Protein AF-H2J6P6-F1 (afdb_monomer)

InterPro domains:
  IPR003583 Helix-hairpin-helix DNA-binding motif, class 1 [SM00278] (51-70)
  IPR003583 Helix-hairpin-helix DNA-binding motif, class 1 [SM00278] (80-99)
  IPR003583 Helix-hairpin-helix DNA-binding motif, class 1 [SM00278] (123-142)
  IPR004509 Competence protein ComEA, helix-hairpin-helix domain [TIGR00426] (42-100)
  IPR010994 RuvA domain 2-like [SSF47781] (34-103)
  IPR010994 RuvA domain 2-like [SSF47781] (114-171)
  IPR051675 Endonuclease/exonuclease/phosphatase family domain-containing protein 1 [PTHR21180] (37-105)
  IPR060575 SAM-like, helix-hairpin-helix tandem [PF12836] (41-100)
  IPR060575 SAM-like, helix-hairpin-helix tandem [PF12836] (112-170)

Secondary structure (DSSP, 8-state):
-----HHHHHHHHHHHHHHHHHHHHHHHH-------STT---EETTT--HHHHTTSTT--HHHHHHHHHHHHHT--SSGGGGGGSTT--HHHHHHHGGGEE----HHHHHTT-PEEGGG--HHHHHTSTT--HHHHHHHHHHHTTS---SHHHHHHTT--HHHHHHHHTTEE--

Solvent-accessible surface area (backbone atoms only — not comparable to full-atom values): 10475 Å² total; per-residue (Å²): 138,81,88,74,59,67,70,60,55,53,54,53,51,53,54,53,50,53,53,56,52,50,49,55,58,54,57,72,76,66,76,76,87,72,78,77,64,83,92,51,79,59,41,38,69,82,74,57,49,58,76,58,44,41,69,41,78,94,32,48,68,74,51,23,50,48,53,52,51,44,40,75,74,71,50,76,93,47,76,72,55,53,54,77,39,92,90,27,48,71,77,52,40,71,68,38,55,79,39,44,43,66,66,74,49,73,69,58,56,62,72,70,58,56,39,38,52,70,73,57,50,67,71,63,37,50,68,39,78,79,31,47,70,68,57,34,47,48,54,58,57,47,51,77,81,42,82,48,69,50,72,64,55,45,43,76,67,68,50,51,72,70,42,51,59,46,41,63,79,47,35,41,44,107

pLDDT: mean 82.18, std 18.44, range [39.31, 98.19]

Radius of gyration: 27.55 Å; Cα contacts (8 Å, |Δi|>4): 146; chains: 1; bounding box: 65×68×57 Å

Organism: Marinitoga piezophila (strain DSM 14283 / JCM 11233 / KA3) (NCBI:txid443254)

Foldseek 3Di:
DDPDDPVVVVVVVVVVCCVVVVVVVVVVVPDPDQPPDPVQRAAALQDDDLVRQCVFPQDDSVLSVQSVVCCVPPNDPFLVCSCVGPRCHPVNSVRRVVRYGHDCPVVNVQQPDQAALLPQDLVRQCVQPPRHNVLSVLSPVVSVPHFDQDVVSSVVSPDDPVSSVSSVSRHDRD

Sequence (174 aa):
MVFRNSKTIFIISLIFFLTIFGGIFYIQTGNKRTEELNGEIKIDLYTASETQLTKIPGIGPKTAKKIIQYREKYGFSSVKDLMKIKGIGEKTYEKIRKYVYLSKSKIILKKKEKKNINNITYEELIEIPGIGPVSAGKIIEYRKYTKIRNEEDLKNIGLTNSQINKLKGVVEFE

Mean predicted aligned error: 16.59 Å

Structure (mmCIF, N/CA/C/O backbone):
data_AF-H2J6P6-F1
#
_entry.id   AF-H2J6P6-F1
#
loop_
_atom_site.group_PDB
_atom_site.id
_atom_site.type_symbol
_atom_site.label_atom_id
_atom_site.label_alt_id
_atom_site.label_comp_id
_atom_site.label_asym_id
_atom_site.label_entity_id
_atom_site.label_seq_id
_atom_site.pdbx_PDB_ins_code
_atom_site.Cartn_x
_atom_site.Cartn_y
_atom_site.Cartn_z
_atom_site.occupancy
_atom_site.B_iso_or_equiv
_atom_site.auth_seq_id
_atom_site.auth_comp_id
_atom_site.auth_asym_id
_atom_site.auth_atom_id
_atom_site.pdbx_PDB_model_num
ATOM 1 N N . MET A 1 1 ? 33.168 -57.029 20.629 1.00 39.31 1 MET A N 1
ATOM 2 C CA . MET A 1 1 ? 33.972 -55.817 20.903 1.00 39.31 1 MET A CA 1
ATOM 3 C C . MET A 1 1 ? 34.749 -55.478 19.634 1.00 39.31 1 MET A C 1
ATOM 5 O O . MET A 1 1 ? 35.776 -56.085 19.381 1.00 39.31 1 MET A O 1
ATOM 9 N N . VAL A 1 2 ? 34.200 -54.624 18.761 1.00 48.88 2 VAL A N 1
ATOM 10 C CA . VAL A 1 2 ? 34.834 -54.264 17.477 1.00 48.88 2 VAL A CA 1
ATOM 11 C C . VAL A 1 2 ? 35.499 -52.901 17.649 1.00 48.88 2 VAL A C 1
ATOM 13 O O . VAL A 1 2 ? 34.811 -51.890 17.777 1.00 48.88 2 VAL A O 1
ATOM 16 N N . PHE A 1 3 ? 36.832 -52.880 17.694 1.00 46.47 3 PHE A N 1
ATOM 17 C CA . PHE A 1 3 ? 37.632 -51.655 17.687 1.00 46.47 3 PHE A CA 1
ATOM 18 C C . PHE A 1 3 ? 37.447 -50.948 16.339 1.00 46.47 3 PHE A C 1
ATOM 20 O O . PHE A 1 3 ? 38.067 -51.294 15.336 1.00 46.47 3 PHE A O 1
ATOM 27 N N . ARG A 1 4 ? 36.544 -49.967 16.295 1.00 57.44 4 ARG A N 1
ATOM 28 C CA . ARG A 1 4 ? 36.357 -49.105 15.128 1.00 57.44 4 ARG A CA 1
ATOM 29 C C . ARG A 1 4 ? 37.458 -48.042 15.147 1.00 57.44 4 ARG A C 1
ATOM 31 O O . ARG A 1 4 ? 37.480 -47.198 16.037 1.00 57.44 4 ARG A O 1
ATOM 38 N N . ASN A 1 5 ? 38.389 -48.124 14.195 1.00 59.09 5 ASN A N 1
ATOM 39 C CA . ASN A 1 5 ? 39.533 -47.217 14.069 1.00 59.09 5 ASN A CA 1
ATOM 40 C C . ASN A 1 5 ? 39.099 -45.739 14.130 1.00 59.09 5 ASN A C 1
ATOM 42 O O . ASN A 1 5 ? 38.228 -45.297 13.378 1.00 59.09 5 ASN A O 1
ATOM 46 N N . SER A 1 6 ? 39.738 -44.957 15.007 1.00 59.31 6 SER A N 1
ATOM 47 C CA . SER A 1 6 ? 39.410 -43.541 15.259 1.00 59.31 6 SER A CA 1
ATOM 48 C C . SER A 1 6 ? 39.501 -42.663 14.006 1.00 59.31 6 SER A C 1
ATOM 50 O O . SER A 1 6 ? 38.726 -41.720 13.847 1.00 59.31 6 SER A O 1
ATOM 52 N N . LYS A 1 7 ? 40.388 -43.017 13.067 1.00 56.34 7 LYS A N 1
ATOM 53 C CA . LYS A 1 7 ? 40.553 -42.322 11.781 1.00 56.34 7 LYS A CA 1
ATOM 54 C C . LYS A 1 7 ? 39.301 -42.415 10.901 1.00 56.34 7 LYS A C 1
ATOM 56 O O . LYS A 1 7 ? 38.950 -41.449 10.232 1.00 56.34 7 LYS A O 1
ATOM 61 N N . THR A 1 8 ? 38.589 -43.539 10.939 1.00 56.69 8 THR A N 1
ATOM 62 C CA . THR A 1 8 ? 37.381 -43.759 10.131 1.00 56.69 8 THR A CA 1
ATOM 63 C C . THR A 1 8 ? 36.185 -42.985 10.688 1.00 56.69 8 THR A C 1
ATOM 65 O O . THR A 1 8 ? 35.366 -42.482 9.927 1.00 56.69 8 THR A O 1
ATOM 68 N N . ILE A 1 9 ? 36.115 -42.817 12.013 1.00 61.38 9 ILE A N 1
ATOM 69 C CA . ILE A 1 9 ? 35.073 -42.024 12.686 1.00 61.38 9 ILE A CA 1
ATOM 70 C C . ILE A 1 9 ? 35.263 -40.523 12.404 1.00 61.38 9 ILE A C 1
ATOM 72 O O . ILE A 1 9 ? 34.287 -39.826 12.130 1.00 61.38 9 ILE A O 1
ATOM 76 N N . PHE A 1 10 ? 36.510 -40.034 12.382 1.00 60.47 10 PHE A N 1
ATOM 77 C CA . PHE A 1 10 ? 36.815 -38.639 12.038 1.00 60.47 10 PHE A CA 1
ATOM 78 C C . PHE A 1 10 ? 36.443 -38.280 10.591 1.00 60.47 10 PHE A C 1
ATOM 80 O O . PHE A 1 10 ? 35.852 -37.229 10.353 1.00 60.47 10 PHE A O 1
ATOM 87 N N . ILE A 1 11 ? 36.730 -39.165 9.630 1.00 59.78 11 ILE A N 1
ATOM 88 C CA . ILE A 1 11 ? 36.413 -38.938 8.209 1.00 59.78 11 ILE A CA 1
ATOM 89 C C . ILE A 1 11 ? 34.895 -38.912 7.973 1.00 59.78 11 ILE A C 1
ATOM 91 O O . ILE A 1 11 ? 34.400 -38.051 7.248 1.00 59.78 11 ILE A O 1
ATOM 95 N N . ILE A 1 12 ? 34.137 -39.798 8.628 1.00 58.97 12 ILE A N 1
ATOM 96 C CA . ILE A 1 12 ? 32.669 -39.824 8.517 1.00 58.97 12 ILE A CA 1
ATOM 97 C C . ILE A 1 12 ? 32.047 -38.561 9.137 1.00 58.97 12 ILE A C 1
ATOM 99 O O . ILE A 1 12 ? 31.115 -38.002 8.564 1.00 58.97 12 ILE A O 1
ATOM 103 N N . SER A 1 13 ? 32.598 -38.057 10.248 1.00 60.81 13 SER A N 1
ATOM 104 C CA . SER A 1 13 ? 32.132 -36.815 10.885 1.00 60.81 13 SER A CA 1
ATOM 105 C C . SER A 1 13 ? 32.371 -35.575 10.006 1.00 60.81 13 SER A C 1
ATOM 107 O O . SER A 1 13 ? 31.506 -34.707 9.898 1.00 60.81 13 SER A O 1
ATOM 109 N N . LEU A 1 14 ? 33.500 -35.521 9.288 1.00 61.38 14 LEU A N 1
ATOM 110 C CA . LEU A 1 14 ? 33.838 -34.418 8.379 1.00 61.38 14 LEU A CA 1
ATOM 111 C C . LEU A 1 14 ? 32.925 -34.371 7.136 1.00 61.38 14 LEU A C 1
ATOM 113 O O . LEU A 1 14 ? 32.524 -33.293 6.696 1.00 61.38 14 LEU A O 1
ATOM 117 N N . ILE A 1 15 ? 32.545 -35.536 6.601 1.00 60.44 15 ILE A N 1
ATOM 118 C CA . ILE A 1 15 ? 31.603 -35.653 5.472 1.00 60.44 15 ILE A CA 1
ATOM 119 C C . ILE A 1 15 ? 30.175 -35.273 5.902 1.00 60.44 15 ILE A C 1
ATOM 121 O O . ILE A 1 15 ? 29.448 -34.612 5.154 1.00 60.44 15 ILE A O 1
ATOM 125 N N . PHE A 1 16 ? 29.777 -35.621 7.129 1.00 59.94 16 PHE A N 1
ATOM 126 C CA . PHE A 1 16 ? 28.485 -35.210 7.690 1.00 59.94 16 PHE A CA 1
ATOM 127 C C . PHE A 1 16 ? 28.416 -33.691 7.926 1.00 59.94 16 PHE A C 1
ATOM 129 O O . PHE A 1 16 ? 27.390 -33.063 7.672 1.00 59.94 16 PHE A O 1
ATOM 136 N N . PHE A 1 17 ? 29.530 -33.071 8.328 1.00 62.69 17 PHE A N 1
ATOM 137 C CA . PHE A 1 17 ? 29.607 -31.620 8.508 1.00 62.69 17 PHE A CA 1
ATOM 138 C C . PHE A 1 17 ? 29.532 -30.862 7.171 1.00 62.69 17 PHE A C 1
ATOM 140 O O . PHE A 1 17 ? 28.828 -29.862 7.070 1.00 62.69 17 PHE A O 1
ATOM 147 N N . LEU A 1 18 ? 30.174 -31.365 6.109 1.00 60.59 18 LEU A N 1
ATOM 148 C CA . LEU A 1 18 ? 30.114 -30.756 4.770 1.00 60.59 18 LEU A CA 1
ATOM 149 C C . LEU A 1 18 ? 28.720 -30.835 4.128 1.00 60.59 18 LEU A C 1
ATOM 151 O O . LEU A 1 18 ? 28.302 -29.894 3.454 1.00 60.59 18 LEU A O 1
ATOM 155 N N . THR A 1 19 ? 27.980 -31.921 4.356 1.00 61.25 19 THR A N 1
ATOM 156 C CA . THR A 1 19 ? 26.633 -32.101 3.785 1.00 61.25 19 THR A CA 1
ATOM 157 C C . THR A 1 19 ? 25.576 -31.262 4.504 1.00 61.25 19 THR A C 1
ATOM 159 O O . THR A 1 19 ? 24.758 -30.619 3.845 1.00 61.25 19 THR A O 1
ATOM 162 N N . ILE A 1 20 ? 25.622 -31.186 5.837 1.00 59.94 20 ILE A N 1
ATOM 163 C CA . ILE A 1 20 ? 24.654 -30.396 6.612 1.00 59.94 20 ILE A CA 1
ATOM 164 C C . ILE A 1 20 ? 24.934 -28.892 6.484 1.00 59.94 20 ILE A C 1
ATOM 166 O O . ILE A 1 20 ? 24.007 -28.110 6.269 1.00 59.94 20 ILE A O 1
ATOM 170 N N . PHE A 1 21 ? 26.201 -28.469 6.554 1.00 59.31 21 PHE A N 1
ATOM 171 C CA . PHE A 1 21 ? 26.544 -27.044 6.504 1.00 59.31 21 PHE A CA 1
ATOM 172 C C . PHE A 1 21 ? 26.458 -26.476 5.078 1.00 59.31 21 PHE A C 1
ATOM 174 O O . PHE A 1 21 ? 25.950 -25.371 4.883 1.00 59.31 21 PHE A O 1
ATOM 181 N N . GLY A 1 22 ? 26.870 -27.248 4.064 1.00 57.44 22 GLY A N 1
ATOM 182 C CA . GLY A 1 22 ? 26.748 -26.856 2.657 1.00 57.44 22 GLY A CA 1
ATOM 183 C C . GLY A 1 22 ? 25.294 -26.758 2.186 1.00 57.44 22 GLY A C 1
ATOM 184 O O . GLY A 1 22 ? 24.945 -25.821 1.469 1.00 57.44 22 GLY A O 1
ATOM 185 N N . GLY A 1 23 ? 24.425 -27.672 2.636 1.00 57.16 23 GLY A N 1
ATOM 186 C CA . GLY A 1 23 ? 23.002 -27.669 2.288 1.00 57.16 23 GLY A CA 1
ATOM 187 C C . GLY A 1 23 ? 22.249 -26.455 2.839 1.00 57.16 23 GLY A C 1
ATOM 188 O O . GLY A 1 23 ? 21.525 -25.792 2.099 1.00 57.16 23 GLY A O 1
ATOM 189 N N . ILE A 1 24 ? 22.465 -26.103 4.112 1.00 56.50 24 ILE A N 1
ATOM 190 C CA . ILE A 1 24 ? 21.813 -24.936 4.734 1.00 56.50 24 ILE A CA 1
ATOM 191 C C . ILE A 1 24 ? 22.342 -23.622 4.131 1.00 56.50 24 ILE A C 1
ATOM 193 O O . ILE A 1 24 ? 21.554 -22.718 3.844 1.00 56.50 24 ILE A O 1
ATOM 197 N N . PHE A 1 25 ? 23.649 -23.532 3.855 1.00 59.41 25 PHE A N 1
ATOM 198 C CA . PHE A 1 25 ? 24.249 -22.357 3.212 1.00 59.41 25 PHE A CA 1
ATOM 199 C C . PHE A 1 25 ? 23.766 -22.167 1.762 1.00 59.41 25 PHE A C 1
ATOM 201 O O . PHE A 1 25 ? 23.511 -21.038 1.337 1.00 59.41 25 PHE A O 1
ATOM 208 N N . TYR A 1 26 ? 23.550 -23.259 1.015 1.00 56.84 26 TYR A N 1
ATOM 209 C CA . TYR A 1 26 ? 22.947 -23.196 -0.320 1.00 56.84 26 TYR A CA 1
ATOM 210 C C . TYR A 1 26 ? 21.493 -22.688 -0.269 1.00 56.84 26 TYR A C 1
ATOM 212 O O . TYR A 1 26 ? 21.125 -21.802 -1.043 1.00 56.84 26 TYR A O 1
ATOM 220 N N . ILE A 1 27 ? 20.684 -23.154 0.692 1.00 56.28 27 ILE A N 1
ATOM 221 C CA . ILE A 1 27 ? 19.272 -22.748 0.837 1.00 56.28 27 ILE A CA 1
ATOM 222 C C . ILE A 1 27 ? 19.129 -21.245 1.145 1.00 56.28 27 ILE A C 1
ATOM 224 O O . ILE A 1 27 ? 18.190 -20.605 0.667 1.00 56.28 27 ILE A O 1
ATOM 228 N N . GLN A 1 28 ? 20.070 -20.638 1.876 1.00 50.00 28 GLN A N 1
ATOM 229 C CA . GLN A 1 28 ? 19.953 -19.235 2.296 1.00 50.00 28 GLN A CA 1
ATOM 230 C C . GLN A 1 28 ? 20.138 -18.217 1.152 1.00 50.00 28 GLN A C 1
ATOM 232 O O . GLN A 1 28 ? 19.655 -17.089 1.251 1.00 50.00 28 GLN A O 1
ATOM 237 N N . THR A 1 29 ? 20.759 -18.604 0.032 1.00 50.50 29 THR A N 1
ATOM 238 C CA . THR A 1 29 ? 20.935 -17.715 -1.139 1.00 50.50 29 THR A CA 1
ATOM 239 C C . THR A 1 29 ? 19.844 -17.875 -2.207 1.00 50.50 29 THR A C 1
ATOM 241 O O . THR A 1 29 ? 19.745 -17.054 -3.121 1.00 50.50 29 THR A O 1
ATOM 244 N N . GLY A 1 30 ? 18.984 -18.890 -2.072 1.00 45.84 30 GLY A N 1
ATOM 245 C CA . GLY A 1 30 ? 18.090 -19.362 -3.130 1.00 45.84 30 GLY A CA 1
ATOM 246 C C . GLY A 1 30 ? 16.606 -19.013 -2.999 1.00 45.84 30 GLY A C 1
ATOM 247 O O . GLY A 1 30 ? 15.806 -19.635 -3.687 1.00 45.84 30 GLY A O 1
ATOM 248 N N . ASN A 1 31 ? 16.192 -18.058 -2.158 1.00 50.66 31 ASN A N 1
ATOM 249 C CA . ASN A 1 31 ? 14.768 -17.708 -2.035 1.00 50.66 31 ASN A CA 1
ATOM 250 C C . ASN A 1 31 ? 14.473 -16.242 -2.380 1.00 50.66 31 ASN A C 1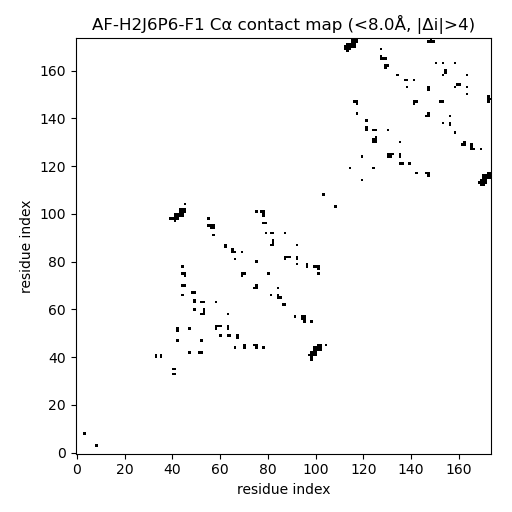
ATOM 252 O O . ASN A 1 31 ? 14.155 -15.417 -1.523 1.00 50.66 31 ASN A O 1
ATOM 256 N N . LYS A 1 32 ? 14.539 -15.920 -3.675 1.00 47.56 32 LYS A N 1
ATOM 257 C CA . LYS A 1 32 ? 13.779 -14.802 -4.247 1.00 47.56 32 LYS A CA 1
ATOM 258 C C . LYS A 1 32 ? 12.648 -15.406 -5.063 1.00 47.56 32 LYS A C 1
ATOM 260 O O . LYS A 1 32 ? 12.865 -15.834 -6.193 1.00 47.56 32 LYS A O 1
ATOM 265 N N . ARG A 1 33 ? 11.469 -15.478 -4.439 1.00 45.34 33 ARG A N 1
ATOM 266 C CA . ARG A 1 33 ? 10.222 -15.993 -5.018 1.00 45.34 33 ARG A CA 1
ATOM 267 C C . ARG A 1 33 ? 10.042 -15.442 -6.429 1.00 45.34 33 ARG A C 1
ATOM 269 O O . ARG A 1 33 ? 9.767 -14.260 -6.614 1.00 45.34 33 ARG A O 1
ATOM 276 N N . THR A 1 34 ? 10.240 -16.311 -7.408 1.00 46.62 34 THR A N 1
ATOM 277 C CA . THR A 1 34 ? 9.725 -16.116 -8.758 1.00 46.62 34 THR A CA 1
ATOM 278 C C . THR A 1 34 ? 8.438 -16.922 -8.744 1.00 46.62 34 THR A C 1
ATOM 280 O O . THR A 1 34 ? 8.492 -18.142 -8.636 1.00 46.62 34 THR A O 1
ATOM 283 N N . GLU A 1 35 ? 7.287 -16.253 -8.689 1.00 47.06 35 GLU A N 1
ATOM 284 C CA . GLU A 1 35 ? 6.012 -16.954 -8.825 1.00 47.06 35 GLU A CA 1
ATOM 285 C C . GLU A 1 35 ? 5.870 -17.362 -10.293 1.00 47.06 35 GLU A C 1
ATOM 287 O O . GLU A 1 35 ? 5.582 -16.536 -11.160 1.00 47.06 35 GLU A O 1
ATOM 292 N N . GLU A 1 36 ? 6.161 -18.631 -10.582 1.00 42.47 36 GLU A N 1
ATOM 293 C CA . GLU A 1 36 ? 5.904 -19.243 -11.883 1.00 42.47 36 GLU A CA 1
ATOM 294 C C . GLU A 1 36 ? 4.396 -19.433 -12.061 1.00 42.47 36 GLU A C 1
ATOM 296 O O . GLU A 1 36 ? 3.816 -20.455 -11.707 1.00 42.47 36 GLU A O 1
ATOM 301 N N . LEU A 1 37 ? 3.749 -18.419 -12.627 1.00 44.38 37 LEU A N 1
ATOM 302 C CA . LEU A 1 37 ? 2.411 -18.537 -13.190 1.00 44.38 37 LEU A CA 1
ATOM 303 C C . LEU A 1 37 ? 2.571 -18.739 -14.706 1.00 44.38 37 LEU A C 1
ATOM 305 O O . LEU A 1 37 ? 2.844 -17.789 -15.437 1.00 44.38 37 LEU A O 1
ATOM 309 N N . ASN A 1 38 ? 2.407 -19.983 -15.168 1.00 40.56 38 ASN A N 1
ATOM 310 C CA . ASN A 1 38 ? 2.316 -20.396 -16.581 1.00 40.56 38 ASN A CA 1
ATOM 311 C C . ASN A 1 38 ? 3.580 -20.274 -17.458 1.00 40.56 38 ASN A C 1
ATOM 313 O O . ASN A 1 38 ? 3.478 -19.856 -18.609 1.00 40.56 38 ASN A O 1
ATOM 317 N N . GLY A 1 39 ? 4.769 -20.647 -16.972 1.00 51.25 39 GLY A N 1
ATOM 318 C CA . GLY A 1 39 ? 5.970 -20.786 -17.825 1.00 51.25 39 GLY A CA 1
ATOM 319 C C . GLY A 1 39 ? 6.494 -19.488 -18.466 1.00 51.25 39 GLY A C 1
ATOM 320 O O . GLY A 1 39 ? 7.510 -19.501 -19.158 1.00 51.25 39 GLY A O 1
ATOM 321 N N . GLU A 1 40 ? 5.845 -18.351 -18.210 1.00 61.12 40 GLU A N 1
ATOM 322 C CA . GLU A 1 40 ? 6.300 -17.022 -18.594 1.00 61.12 40 GLU A CA 1
ATOM 323 C C . GLU A 1 40 ? 6.891 -16.325 -17.367 1.00 61.12 40 GLU A C 1
ATOM 325 O O . GLU A 1 40 ? 6.180 -15.918 -16.448 1.00 61.12 40 GLU A O 1
ATOM 330 N N . ILE A 1 41 ? 8.216 -16.165 -17.349 1.00 69.12 41 ILE A N 1
ATOM 331 C CA . ILE A 1 41 ? 8.913 -15.442 -16.281 1.00 69.12 41 ILE A CA 1
ATOM 332 C C . ILE A 1 41 ? 8.480 -13.970 -16.327 1.00 69.12 41 ILE A C 1
ATOM 334 O O . ILE A 1 41 ? 8.911 -13.210 -17.199 1.00 69.12 41 ILE A O 1
ATOM 338 N N . LYS A 1 42 ? 7.632 -13.560 -15.377 1.00 86.94 42 LYS A N 1
ATOM 339 C CA . LYS A 1 42 ? 7.255 -12.159 -15.157 1.00 86.94 42 LYS A CA 1
ATOM 340 C C . LYS A 1 42 ? 8.105 -11.537 -14.059 1.00 86.94 42 LYS A C 1
ATOM 342 O O . LYS A 1 42 ? 8.402 -12.159 -13.045 1.00 86.94 42 LYS A O 1
ATOM 347 N N . ILE A 1 43 ? 8.491 -10.284 -14.268 1.00 91.12 43 ILE A N 1
ATOM 348 C CA . ILE A 1 43 ? 9.467 -9.574 -13.447 1.00 91.12 43 ILE A CA 1
ATOM 349 C C . ILE A 1 43 ? 8.816 -8.355 -12.803 1.00 91.12 43 ILE A C 1
ATOM 351 O O . ILE A 1 43 ? 8.250 -7.498 -13.481 1.00 91.12 43 ILE A O 1
ATOM 355 N N . ASP A 1 44 ? 8.915 -8.266 -11.483 1.00 92.00 44 ASP A N 1
ATOM 356 C CA . ASP A 1 44 ? 8.381 -7.139 -10.730 1.00 92.00 44 ASP A CA 1
ATOM 357 C C . ASP A 1 44 ? 9.290 -5.914 -10.845 1.00 92.00 44 ASP A C 1
ATOM 359 O O . ASP A 1 44 ? 10.401 -5.902 -10.318 1.00 92.00 44 ASP A O 1
ATOM 363 N N . LEU A 1 45 ? 8.805 -4.837 -11.457 1.00 93.31 45 LEU A N 1
ATOM 364 C CA . LEU A 1 45 ? 9.568 -3.595 -11.589 1.00 93.31 45 LEU A CA 1
ATOM 365 C C . LEU A 1 45 ? 9.914 -2.957 -10.234 1.00 93.31 45 LEU A C 1
ATOM 367 O O . LEU A 1 45 ? 10.902 -2.229 -10.152 1.00 93.31 45 LEU A O 1
ATOM 371 N N . TYR A 1 46 ? 9.148 -3.226 -9.171 1.00 89.69 46 TYR A N 1
ATOM 372 C CA . TYR A 1 46 ? 9.415 -2.664 -7.845 1.00 89.69 46 TYR A CA 1
ATOM 373 C C . TYR A 1 46 ? 10.631 -3.311 -7.168 1.00 89.69 46 TYR A C 1
ATOM 375 O O . TYR A 1 46 ? 11.388 -2.631 -6.480 1.00 89.69 46 TYR A O 1
ATOM 383 N N . THR A 1 47 ? 10.865 -4.605 -7.390 1.00 88.88 47 THR A N 1
ATOM 384 C CA . THR A 1 47 ? 11.888 -5.377 -6.661 1.00 88.88 47 THR A CA 1
ATOM 385 C C . THR A 1 47 ? 12.997 -5.949 -7.538 1.00 88.88 47 THR A C 1
ATOM 387 O O . THR A 1 47 ? 14.030 -6.364 -7.009 1.00 88.88 47 THR A O 1
ATOM 390 N N . ALA A 1 48 ? 12.832 -5.945 -8.863 1.00 92.56 48 ALA A N 1
ATOM 391 C CA . ALA A 1 48 ? 13.770 -6.592 -9.769 1.00 92.56 48 ALA A CA 1
ATOM 392 C C . ALA A 1 48 ? 15.200 -6.057 -9.640 1.00 92.56 48 ALA A C 1
ATOM 394 O O . ALA A 1 48 ? 15.442 -4.844 -9.598 1.00 92.56 48 ALA A O 1
ATOM 395 N N . SER A 1 49 ? 16.159 -6.979 -9.615 1.00 93.81 49 SER A N 1
ATOM 396 C CA . SER A 1 49 ? 17.577 -6.668 -9.768 1.00 93.81 49 SER A CA 1
ATOM 397 C C . SER A 1 49 ? 17.916 -6.349 -11.224 1.00 93.81 49 SER A C 1
ATOM 399 O O . SER A 1 49 ? 17.180 -6.705 -12.146 1.00 93.81 49 SER A O 1
ATOM 401 N N . GLU A 1 50 ? 19.086 -5.746 -11.451 1.00 93.62 50 GLU A N 1
ATOM 402 C CA . GLU A 1 50 ? 19.596 -5.512 -12.809 1.00 93.62 50 GLU A CA 1
ATOM 403 C C . GLU A 1 50 ? 19.657 -6.821 -13.609 1.00 93.62 50 GLU A C 1
ATOM 405 O O . GLU A 1 50 ? 19.158 -6.884 -14.728 1.00 93.62 50 GLU A O 1
ATOM 410 N N . THR A 1 51 ? 20.164 -7.892 -12.988 1.00 92.44 51 THR A N 1
ATOM 411 C CA . THR A 1 51 ? 20.285 -9.224 -13.598 1.00 92.44 51 THR A CA 1
ATOM 412 C C . THR A 1 51 ? 18.944 -9.850 -13.975 1.00 92.44 51 THR A C 1
ATOM 414 O O . THR A 1 51 ? 18.867 -10.578 -14.962 1.00 92.44 51 THR A O 1
ATOM 417 N N . GLN A 1 52 ? 17.879 -9.586 -13.212 1.00 92.38 52 GLN A N 1
ATOM 418 C CA . GLN A 1 52 ? 16.530 -10.027 -13.562 1.00 92.38 52 GLN A CA 1
ATOM 419 C C . GLN A 1 52 ? 16.010 -9.214 -14.747 1.00 92.38 52 GLN A C 1
ATOM 421 O O . GLN A 1 52 ? 15.581 -9.796 -15.737 1.00 92.38 52 GLN A O 1
ATOM 426 N N . LEU A 1 53 ? 16.130 -7.885 -14.704 1.00 94.75 53 LEU A N 1
ATOM 427 C CA . LEU A 1 53 ? 15.687 -7.007 -15.790 1.00 94.75 53 LEU A CA 1
ATOM 428 C C . LEU A 1 53 ? 16.364 -7.331 -17.129 1.00 94.75 53 LEU A C 1
ATOM 430 O O . LEU A 1 53 ? 15.709 -7.281 -18.165 1.00 94.75 53 LEU A O 1
ATOM 434 N N . THR A 1 54 ? 17.642 -7.721 -17.121 1.00 94.31 54 THR A N 1
ATOM 435 C CA . THR A 1 54 ? 18.362 -8.124 -18.341 1.00 94.31 54 THR A CA 1
ATOM 436 C C . THR A 1 54 ? 17.892 -9.447 -18.948 1.00 94.31 54 THR A C 1
ATOM 438 O O . THR A 1 54 ? 18.263 -9.753 -20.076 1.00 94.31 54 THR A O 1
ATOM 441 N N . LYS A 1 55 ? 17.073 -10.241 -18.241 1.00 92.75 55 LYS A N 1
ATOM 442 C CA . LYS A 1 55 ? 16.438 -11.442 -18.815 1.00 92.75 55 LYS A CA 1
ATOM 443 C C . LYS A 1 55 ? 15.273 -11.099 -19.745 1.00 92.75 55 LYS A C 1
ATOM 445 O O . LYS A 1 55 ? 14.825 -11.963 -20.492 1.00 92.75 55 LYS A O 1
ATOM 450 N N . ILE A 1 56 ? 14.771 -9.863 -19.704 1.00 92.00 56 ILE A N 1
ATOM 451 C CA . ILE A 1 56 ? 13.666 -9.425 -20.557 1.00 92.00 56 ILE A CA 1
ATOM 452 C C . ILE A 1 56 ? 14.196 -9.231 -21.986 1.00 92.00 56 ILE A C 1
ATOM 454 O O . ILE A 1 56 ? 15.110 -8.423 -22.189 1.00 92.00 56 ILE A O 1
ATOM 458 N N . PRO A 1 57 ? 13.616 -9.900 -22.999 1.00 89.75 57 PRO A N 1
ATOM 459 C CA . PRO A 1 57 ? 14.022 -9.718 -24.387 1.00 89.75 57 PRO A CA 1
ATOM 460 C C . PRO A 1 57 ? 13.972 -8.242 -24.804 1.00 89.75 57 PRO A C 1
ATOM 462 O O . PRO A 1 57 ? 12.943 -7.581 -24.680 1.00 89.75 57 PRO A O 1
ATOM 465 N N . GLY A 1 58 ? 15.092 -7.715 -25.306 1.00 88.44 58 GLY A N 1
ATOM 466 C CA . GLY A 1 58 ? 15.215 -6.306 -25.701 1.00 88.44 58 GLY A CA 1
ATOM 467 C C . GLY A 1 58 ? 15.630 -5.341 -24.582 1.00 88.44 58 GLY A C 1
ATOM 468 O O . GLY A 1 58 ? 15.782 -4.148 -24.849 1.00 88.44 58 GLY A O 1
ATOM 469 N N . ILE A 1 59 ? 15.873 -5.825 -23.358 1.00 93.94 59 ILE A N 1
ATOM 470 C CA . ILE A 1 59 ? 16.434 -5.035 -22.253 1.00 93.94 59 ILE A CA 1
ATOM 471 C C . ILE A 1 59 ? 17.887 -5.440 -22.004 1.00 93.94 59 ILE A C 1
ATOM 473 O O . ILE A 1 59 ? 18.181 -6.467 -21.405 1.00 93.94 59 ILE A O 1
ATOM 477 N N . GLY A 1 60 ? 18.819 -4.593 -22.443 1.00 94.56 60 GLY A N 1
ATOM 478 C CA . GLY A 1 60 ? 20.242 -4.737 -22.119 1.00 94.56 60 GLY A CA 1
ATOM 479 C C . GLY A 1 60 ? 20.634 -4.055 -20.797 1.00 94.56 60 GLY A C 1
ATOM 480 O O . GLY A 1 60 ? 19.846 -3.274 -20.251 1.00 94.56 60 GLY A O 1
ATOM 481 N N . PRO A 1 61 ? 21.883 -4.242 -20.321 1.00 95.69 61 PRO A N 1
ATOM 482 C CA . PRO A 1 61 ? 22.364 -3.703 -19.040 1.00 95.69 61 PRO A CA 1
ATOM 483 C C . PRO A 1 61 ? 22.161 -2.189 -18.889 1.00 95.69 61 PRO A C 1
ATOM 485 O O . PRO A 1 61 ? 21.695 -1.703 -17.862 1.00 95.69 61 PRO A O 1
ATOM 488 N N . LYS A 1 62 ? 22.414 -1.414 -19.954 1.00 96.50 62 LYS A N 1
ATOM 489 C CA . LYS A 1 62 ? 22.206 0.047 -19.945 1.00 96.50 62 LYS A CA 1
ATOM 490 C C . LYS A 1 62 ? 20.743 0.430 -19.704 1.00 96.50 62 LYS A C 1
ATOM 492 O O . LYS A 1 62 ? 20.477 1.413 -19.020 1.00 96.50 62 LYS A O 1
ATOM 497 N N . THR A 1 63 ? 19.800 -0.312 -20.280 1.00 96.00 63 THR A N 1
ATOM 498 C CA . THR A 1 63 ? 18.365 -0.056 -20.105 1.00 96.00 63 THR A CA 1
ATOM 499 C C . THR A 1 63 ? 17.898 -0.532 -18.733 1.00 96.00 63 THR A C 1
ATOM 501 O O . THR A 1 63 ? 17.173 0.199 -18.066 1.00 96.00 63 THR A O 1
ATOM 504 N N . ALA A 1 64 ? 18.386 -1.684 -18.262 1.00 97.06 64 ALA A N 1
ATOM 505 C CA . ALA A 1 64 ? 18.121 -2.185 -16.914 1.00 97.06 64 ALA A CA 1
ATOM 506 C C . ALA A 1 64 ? 18.553 -1.182 -15.827 1.00 97.06 64 ALA A C 1
ATOM 508 O O . ALA A 1 64 ? 17.760 -0.853 -14.946 1.00 97.06 64 ALA A O 1
ATOM 509 N N . LYS A 1 65 ? 19.753 -0.595 -15.943 1.00 97.38 65 LYS A N 1
ATOM 510 C CA . LYS A 1 65 ? 20.212 0.468 -15.031 1.00 97.38 65 LYS A CA 1
ATOM 511 C C . LYS A 1 65 ? 19.290 1.684 -15.029 1.00 97.38 65 LYS A C 1
ATOM 513 O O . LYS A 1 65 ? 18.973 2.208 -13.968 1.00 97.38 65 LYS A O 1
ATOM 518 N N . LYS A 1 66 ? 18.811 2.116 -16.198 1.00 97.81 66 LYS A N 1
ATOM 519 C CA . LYS A 1 66 ? 17.869 3.243 -16.290 1.00 97.81 66 LYS A CA 1
ATOM 520 C C . LYS A 1 66 ? 16.511 2.933 -15.656 1.00 97.81 66 LYS A C 1
ATOM 522 O O . LYS A 1 66 ? 15.913 3.827 -15.070 1.00 97.81 66 LYS A O 1
ATOM 527 N N . ILE A 1 67 ? 16.031 1.691 -15.755 1.00 96.69 67 ILE A N 1
ATOM 528 C CA . ILE A 1 67 ? 14.810 1.233 -15.070 1.00 96.69 67 ILE A CA 1
ATOM 529 C C . ILE A 1 67 ? 14.981 1.339 -13.554 1.00 96.69 67 ILE A C 1
ATOM 531 O O . ILE A 1 67 ? 14.106 1.885 -12.885 1.00 96.69 67 ILE A O 1
ATOM 535 N N . ILE A 1 68 ? 16.121 0.893 -13.021 1.00 95.94 68 ILE A N 1
ATOM 536 C CA . ILE A 1 68 ? 16.438 1.006 -11.591 1.00 95.94 68 ILE A CA 1
ATOM 537 C C . ILE A 1 68 ? 16.532 2.474 -11.158 1.00 95.94 68 ILE A C 1
ATOM 539 O O . ILE A 1 68 ? 15.896 2.861 -10.184 1.00 95.94 68 ILE A O 1
ATOM 543 N N . GLN A 1 69 ? 17.232 3.316 -11.919 1.00 96.12 69 GLN A N 1
ATOM 544 C CA . GLN A 1 69 ? 17.328 4.751 -11.623 1.00 96.12 69 GLN A CA 1
ATOM 545 C C . GLN A 1 69 ? 15.958 5.438 -11.641 1.00 96.12 69 GLN A C 1
ATOM 547 O O . GLN A 1 69 ? 15.660 6.269 -10.785 1.00 96.12 69 GLN A O 1
ATOM 552 N N . TYR A 1 70 ? 15.102 5.094 -12.608 1.00 96.44 70 TYR A N 1
ATOM 553 C CA . TYR A 1 70 ? 13.743 5.622 -12.674 1.00 96.44 70 TYR A CA 1
ATOM 554 C C . TYR A 1 70 ? 12.920 5.184 -11.455 1.00 96.44 70 TYR A C 1
ATOM 556 O O . TYR A 1 70 ? 12.250 6.013 -10.839 1.00 96.44 70 TYR A O 1
ATOM 564 N N . ARG A 1 71 ? 13.018 3.905 -11.066 1.00 93.38 71 ARG A N 1
ATOM 565 C CA . ARG A 1 71 ? 12.384 3.364 -9.857 1.00 93.38 71 ARG A CA 1
ATOM 566 C C . ARG A 1 71 ? 12.795 4.127 -8.603 1.00 93.38 71 ARG A C 1
ATOM 568 O O . ARG A 1 71 ? 11.933 4.462 -7.803 1.00 93.38 71 ARG A O 1
ATOM 575 N N . GLU A 1 72 ? 14.088 4.376 -8.434 1.00 89.69 72 GLU A N 1
ATOM 576 C CA . GLU A 1 72 ? 14.638 5.042 -7.249 1.00 89.69 72 GLU A CA 1
ATOM 577 C C . GLU A 1 72 ? 14.261 6.523 -7.191 1.00 89.69 72 GLU A C 1
ATOM 579 O O . GLU A 1 72 ? 13.973 7.041 -6.116 1.00 89.69 72 GLU A O 1
ATOM 584 N N . LYS A 1 73 ? 14.225 7.203 -8.343 1.00 91.56 73 LYS A N 1
ATOM 585 C CA . LYS A 1 73 ? 13.963 8.644 -8.401 1.00 91.56 73 LYS A CA 1
ATOM 586 C C . LYS A 1 73 ? 12.478 9.006 -8.402 1.00 91.56 73 LYS A C 1
ATOM 588 O O . LYS A 1 73 ? 12.098 10.005 -7.800 1.00 91.56 73 LYS A O 1
ATOM 593 N N . TYR A 1 74 ? 11.656 8.244 -9.117 1.00 90.94 74 TYR A N 1
ATOM 594 C CA . TYR A 1 74 ? 10.251 8.593 -9.362 1.00 90.94 74 TYR A CA 1
ATOM 595 C C . TYR A 1 74 ? 9.273 7.514 -8.896 1.00 90.94 74 TYR A C 1
ATOM 597 O O . TYR A 1 74 ? 8.108 7.813 -8.639 1.00 90.94 74 TYR A O 1
ATOM 605 N N . GLY A 1 75 ? 9.725 6.262 -8.796 1.00 87.00 75 GLY A N 1
ATOM 606 C CA . GLY A 1 75 ? 8.840 5.119 -8.612 1.00 87.00 75 GLY A CA 1
ATOM 607 C C . GLY A 1 75 ? 7.980 4.832 -9.847 1.00 87.00 75 GLY A C 1
ATOM 608 O O . GLY A 1 75 ? 7.926 5.595 -10.812 1.00 87.00 75 GLY A O 1
ATOM 609 N N . PHE A 1 76 ? 7.297 3.692 -9.822 1.00 89.62 76 PHE A N 1
ATOM 610 C CA . PHE A 1 76 ? 6.378 3.274 -10.878 1.00 89.62 76 PHE A CA 1
ATOM 611 C C . PHE A 1 76 ? 4.939 3.324 -10.357 1.00 89.62 76 PHE A C 1
ATOM 613 O O . PHE A 1 76 ? 4.619 2.670 -9.367 1.00 89.62 76 PHE A O 1
ATOM 620 N N . SER A 1 77 ? 4.070 4.079 -11.033 1.00 86.06 77 SER A N 1
ATOM 621 C CA . SER A 1 77 ? 2.623 4.091 -10.764 1.00 86.06 77 SER A CA 1
ATOM 622 C C . SER A 1 77 ? 1.881 3.100 -11.658 1.00 86.06 77 SER A C 1
ATOM 624 O O . SER A 1 77 ? 0.843 2.560 -11.285 1.00 86.06 77 SER A O 1
ATOM 626 N N . SER A 1 78 ? 2.422 2.841 -12.848 1.00 90.38 78 SER A N 1
ATOM 627 C CA . SER A 1 78 ? 1.912 1.847 -13.788 1.00 90.38 78 SER A CA 1
ATOM 628 C C . SER A 1 78 ? 3.051 1.236 -14.602 1.00 90.38 78 SER A C 1
ATOM 630 O O . SER A 1 78 ? 4.116 1.832 -14.746 1.00 90.38 78 SER A O 1
ATOM 632 N N . VAL A 1 79 ? 2.829 0.062 -15.198 1.00 92.88 79 VAL A N 1
ATOM 633 C CA . VAL A 1 79 ? 3.815 -0.549 -16.110 1.00 92.88 79 VAL A CA 1
ATOM 634 C C . VAL A 1 79 ? 4.101 0.368 -17.312 1.00 92.88 79 VAL A C 1
ATOM 636 O O . VAL A 1 79 ? 5.217 0.384 -17.826 1.00 92.88 79 VAL A O 1
ATOM 639 N N . LYS A 1 80 ? 3.123 1.185 -17.734 1.00 94.75 80 LYS A N 1
ATOM 640 C CA . LYS A 1 80 ? 3.254 2.143 -18.846 1.00 94.75 80 LYS A CA 1
ATOM 641 C C . LYS A 1 80 ? 4.308 3.226 -18.592 1.00 94.75 80 LYS A C 1
ATOM 643 O O . LYS A 1 80 ? 4.887 3.749 -19.540 1.00 94.75 80 LYS A O 1
ATOM 648 N N . ASP A 1 81 ? 4.632 3.509 -17.330 1.00 95.12 81 ASP A N 1
ATOM 649 C CA . ASP A 1 81 ? 5.690 4.460 -16.971 1.00 95.12 81 ASP A CA 1
ATOM 650 C C . ASP A 1 81 ? 7.075 4.043 -17.493 1.00 95.12 81 ASP A C 1
ATOM 652 O O . ASP A 1 81 ? 7.949 4.896 -17.622 1.00 95.12 81 ASP A O 1
ATOM 656 N N . LEU A 1 82 ? 7.277 2.776 -17.879 1.00 96.12 82 LEU A N 1
ATOM 657 C CA . LEU A 1 82 ? 8.491 2.344 -18.578 1.00 96.12 82 LEU A CA 1
ATOM 658 C C . LEU A 1 82 ? 8.786 3.181 -19.831 1.00 96.12 82 LEU A C 1
ATOM 660 O O . LEU A 1 82 ? 9.951 3.423 -20.131 1.00 96.12 82 LEU A O 1
ATOM 664 N N . MET A 1 83 ? 7.759 3.675 -20.528 1.00 96.62 83 MET A N 1
ATOM 665 C CA . MET A 1 83 ? 7.928 4.519 -21.717 1.00 96.62 83 MET A CA 1
ATOM 666 C C . MET A 1 83 ? 8.547 5.893 -21.420 1.00 96.62 83 MET A C 1
ATOM 668 O O . MET A 1 83 ? 9.022 6.572 -22.328 1.00 96.62 83 MET A O 1
ATOM 672 N N . LYS A 1 84 ? 8.569 6.320 -20.151 1.00 96.31 84 LYS A N 1
ATOM 673 C CA . LYS A 1 84 ? 9.238 7.560 -19.723 1.00 96.31 84 LYS A CA 1
ATOM 674 C C . LYS A 1 84 ? 10.760 7.399 -19.660 1.00 96.31 84 LYS A C 1
ATOM 676 O O . LYS A 1 84 ? 11.486 8.377 -19.489 1.00 96.31 84 LYS A O 1
ATOM 681 N N . ILE A 1 85 ? 11.268 6.173 -19.795 1.00 96.50 85 ILE A N 1
ATOM 682 C CA . ILE A 1 85 ? 12.693 5.867 -19.728 1.00 96.50 85 ILE A CA 1
ATOM 683 C C . ILE A 1 85 ? 13.312 5.967 -21.122 1.00 96.50 85 ILE A C 1
ATOM 685 O O . ILE A 1 85 ? 12.950 5.239 -22.047 1.00 96.50 85 ILE A O 1
ATOM 689 N N . LYS A 1 86 ? 14.336 6.817 -21.268 1.00 93.00 86 LYS A N 1
ATOM 690 C CA . LYS A 1 86 ? 15.069 6.986 -22.533 1.00 93.00 86 LYS A CA 1
ATOM 691 C C . LYS A 1 86 ? 15.620 5.648 -23.048 1.00 93.00 86 LYS A C 1
ATOM 693 O O . LYS A 1 86 ? 16.567 5.100 -22.473 1.00 93.00 86 LYS A O 1
ATOM 698 N N . GLY A 1 87 ? 15.103 5.195 -24.190 1.00 92.00 87 GLY A N 1
ATOM 699 C CA . GLY A 1 87 ? 15.452 3.917 -24.826 1.00 92.00 87 GLY A CA 1
ATOM 700 C C . GLY A 1 87 ? 14.328 2.877 -24.801 1.00 92.00 87 GLY A C 1
ATOM 701 O O . GLY A 1 87 ? 14.460 1.842 -25.447 1.00 92.00 87 GLY A O 1
ATOM 702 N N . ILE A 1 88 ? 13.220 3.156 -24.110 1.00 96.06 88 ILE A N 1
ATOM 703 C CA . ILE A 1 88 ? 11.995 2.355 -24.148 1.00 96.06 88 ILE A CA 1
ATOM 704 C C . ILE A 1 88 ? 10.913 3.193 -24.835 1.00 96.06 88 ILE A C 1
ATOM 706 O O . ILE A 1 88 ? 10.206 3.962 -24.197 1.00 96.06 88 ILE A O 1
ATOM 710 N N . GLY A 1 89 ? 10.823 3.086 -26.160 1.00 93.75 89 GLY A N 1
ATOM 711 C CA . GLY A 1 89 ? 9.706 3.655 -26.925 1.00 93.75 89 GLY A CA 1
ATOM 712 C C . GLY A 1 89 ? 8.534 2.677 -27.031 1.00 93.75 89 GLY A C 1
ATOM 713 O O . GLY A 1 89 ? 8.659 1.527 -26.613 1.00 93.75 89 GLY A O 1
ATOM 714 N N . GLU A 1 90 ? 7.440 3.099 -27.668 1.00 95.75 90 GLU A N 1
ATOM 715 C CA . G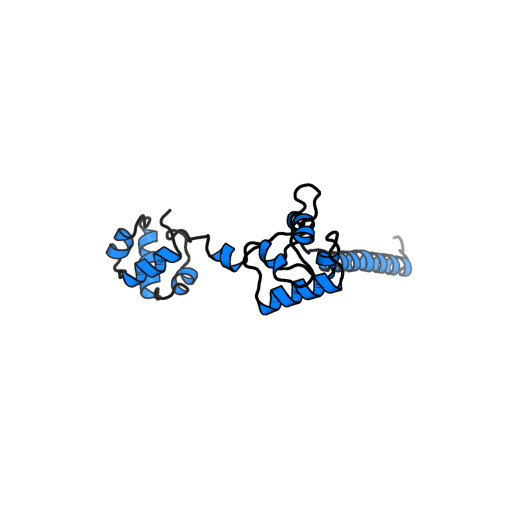LU A 1 90 ? 6.213 2.304 -27.876 1.00 95.75 90 GLU A CA 1
ATOM 716 C C . GLU A 1 90 ? 6.498 0.870 -28.356 1.00 95.75 90 GLU A C 1
ATOM 718 O O . GLU A 1 90 ? 6.071 -0.109 -27.752 1.00 95.75 90 GLU A O 1
ATOM 723 N N . LYS A 1 91 ? 7.323 0.726 -29.402 1.00 93.75 91 LYS A N 1
ATOM 724 C CA . LYS A 1 91 ? 7.668 -0.584 -29.982 1.00 93.75 91 LYS A CA 1
ATOM 725 C C . LYS A 1 91 ? 8.392 -1.502 -28.998 1.00 93.75 91 LYS A C 1
ATOM 727 O O . LYS A 1 91 ? 8.197 -2.714 -29.029 1.00 93.75 91 LYS A O 1
ATOM 732 N N . THR A 1 92 ? 9.271 -0.942 -28.169 1.00 93.81 92 THR A N 1
ATOM 733 C CA . THR A 1 92 ? 9.983 -1.707 -27.139 1.00 93.81 92 THR A CA 1
ATOM 734 C C . THR A 1 92 ? 9.025 -2.050 -26.009 1.00 93.81 92 THR A C 1
ATOM 736 O O . THR A 1 92 ? 8.991 -3.196 -25.577 1.00 93.81 92 THR A O 1
ATOM 739 N N . TYR A 1 93 ? 8.212 -1.083 -25.578 1.00 96.38 93 TYR A N 1
ATOM 740 C CA . TYR A 1 93 ? 7.199 -1.255 -24.545 1.00 96.38 93 TYR A CA 1
ATOM 741 C C . TYR A 1 93 ? 6.237 -2.404 -24.867 1.00 96.38 93 TYR A C 1
ATOM 743 O O . TYR A 1 93 ? 6.097 -3.312 -24.050 1.00 96.38 93 TYR A O 1
ATOM 751 N N . GLU A 1 94 ? 5.663 -2.437 -26.071 1.00 95.44 94 GLU A N 1
ATOM 752 C CA . GLU A 1 94 ? 4.729 -3.494 -26.480 1.00 95.44 94 GLU A CA 1
ATOM 753 C C . GLU A 1 94 ? 5.352 -4.895 -26.448 1.00 95.44 94 GLU A C 1
ATOM 755 O O . GLU A 1 94 ? 4.695 -5.870 -26.085 1.00 95.44 94 GLU A O 1
ATOM 760 N N . LYS A 1 95 ? 6.652 -5.007 -26.745 1.00 91.88 95 LYS A N 1
ATOM 761 C CA . LYS A 1 95 ? 7.373 -6.284 -26.661 1.00 91.88 95 LYS A CA 1
ATOM 762 C C . LYS A 1 95 ? 7.629 -6.712 -25.219 1.00 91.88 95 LYS A C 1
ATOM 764 O O . LYS A 1 95 ? 7.552 -7.903 -24.923 1.00 91.88 95 LYS A O 1
ATOM 769 N N . ILE A 1 96 ? 7.948 -5.763 -24.336 1.00 94.19 96 ILE A N 1
ATOM 770 C CA . ILE A 1 96 ? 8.408 -6.075 -22.977 1.00 94.19 96 ILE A CA 1
ATOM 771 C C . ILE A 1 96 ? 7.285 -6.134 -21.941 1.00 94.19 96 ILE A C 1
ATOM 773 O O . ILE A 1 96 ? 7.435 -6.828 -20.940 1.00 94.19 96 ILE A O 1
ATOM 777 N N . ARG A 1 97 ? 6.161 -5.434 -22.159 1.00 93.62 97 ARG A N 1
ATOM 778 C CA . ARG A 1 97 ? 5.099 -5.241 -21.152 1.00 93.62 97 ARG A CA 1
ATOM 779 C C . ARG A 1 97 ? 4.498 -6.538 -20.616 1.00 93.62 97 ARG A C 1
ATOM 781 O O . ARG A 1 97 ? 4.016 -6.553 -19.492 1.00 93.62 97 ARG A O 1
ATOM 788 N N . LYS A 1 98 ? 4.545 -7.627 -21.389 1.00 93.50 98 LYS A N 1
ATOM 789 C CA . LYS A 1 98 ? 4.069 -8.952 -20.962 1.00 93.50 98 LYS A CA 1
ATOM 790 C C . LYS A 1 98 ? 4.999 -9.655 -19.964 1.00 93.50 98 LYS A C 1
ATOM 792 O O . LYS A 1 98 ? 4.529 -10.484 -19.195 1.00 93.50 98 LYS A O 1
ATOM 797 N N . TYR A 1 99 ? 6.282 -9.292 -19.939 1.00 93.81 99 TYR A N 1
ATOM 798 C CA . TYR A 1 99 ? 7.298 -9.871 -19.050 1.00 93.81 99 TYR A CA 1
ATOM 799 C C . TYR A 1 99 ? 7.451 -9.112 -17.736 1.00 93.81 99 TYR A C 1
ATOM 801 O O . TYR A 1 99 ? 8.301 -9.458 -16.921 1.00 93.81 99 TYR A O 1
ATOM 809 N N . VAL A 1 100 ? 6.682 -8.046 -17.531 1.00 93.25 100 VAL A N 1
ATOM 810 C CA . VAL A 1 100 ? 6.818 -7.186 -16.361 1.00 93.25 100 VAL A CA 1
ATOM 811 C C . VAL A 1 100 ? 5.481 -6.970 -15.690 1.00 93.25 100 VAL A C 1
ATOM 813 O O . VAL A 1 100 ? 4.427 -6.955 -16.322 1.00 93.25 100 VAL A O 1
ATOM 816 N N . TYR A 1 101 ? 5.535 -6.767 -14.388 1.00 92.00 101 TYR A N 1
ATOM 817 C CA . TYR A 1 101 ? 4.394 -6.341 -13.605 1.00 92.00 101 TYR A CA 1
ATOM 818 C C . TYR A 1 101 ? 4.859 -5.367 -12.531 1.00 92.00 101 TYR A C 1
ATOM 820 O O . TYR A 1 101 ? 6.054 -5.169 -12.311 1.00 92.00 101 TYR A O 1
ATOM 828 N N . LEU A 1 102 ? 3.896 -4.732 -11.878 1.00 89.00 102 LEU A N 1
ATOM 829 C CA . LEU A 1 102 ? 4.136 -4.056 -10.617 1.00 89.00 102 LEU A CA 1
ATOM 830 C C . LEU A 1 102 ? 3.489 -4.901 -9.544 1.00 89.00 102 LEU A C 1
ATOM 832 O O . LEU A 1 102 ? 2.268 -5.091 -9.566 1.00 89.00 102 LEU A O 1
ATOM 836 N N . SER A 1 103 ? 4.292 -5.410 -8.612 1.00 79.31 103 SER A N 1
ATOM 837 C CA . SER A 1 103 ? 3.718 -5.875 -7.360 1.00 79.31 103 SER A CA 1
ATOM 838 C C . SER A 1 103 ? 2.921 -4.709 -6.779 1.00 79.31 103 SER A C 1
ATOM 840 O O . SER A 1 103 ? 3.375 -3.559 -6.756 1.00 79.31 103 SER A O 1
ATOM 842 N N . LYS A 1 104 ? 1.670 -4.969 -6.379 1.00 64.94 104 LYS A N 1
ATOM 843 C CA . LYS A 1 104 ? 0.918 -3.976 -5.612 1.00 64.94 104 LYS A CA 1
ATOM 844 C C . LYS A 1 104 ? 1.798 -3.666 -4.416 1.00 64.94 104 LYS A C 1
ATOM 846 O O . LYS A 1 104 ? 2.103 -4.574 -3.644 1.00 64.94 104 LYS A O 1
ATOM 851 N N . SER A 1 105 ? 2.276 -2.424 -4.332 1.00 55.53 105 SER A N 1
ATOM 852 C CA . SER A 1 105 ? 3.203 -2.029 -3.281 1.00 55.53 105 SER A CA 1
ATOM 853 C C . SER A 1 105 ? 2.637 -2.503 -1.947 1.00 55.53 105 SER A C 1
ATOM 855 O O . SER A 1 105 ? 1.422 -2.490 -1.734 1.00 55.53 105 SER A O 1
ATOM 857 N N . LYS A 1 106 ? 3.499 -2.916 -1.020 1.00 48.72 106 LYS A N 1
ATOM 858 C CA . LYS A 1 106 ? 3.087 -3.285 0.344 1.00 48.72 106 LYS A CA 1
ATOM 859 C C . LYS A 1 106 ? 2.201 -2.194 0.989 1.00 48.72 106 LYS A C 1
ATOM 861 O O . LYS A 1 106 ? 1.397 -2.487 1.861 1.00 48.72 106 LYS A O 1
ATOM 866 N N . ILE A 1 107 ? 2.293 -0.955 0.493 1.00 48.78 107 ILE A N 1
ATOM 867 C CA . ILE A 1 107 ? 1.459 0.209 0.821 1.00 48.78 107 ILE A CA 1
ATOM 868 C C . ILE A 1 107 ? 0.024 0.096 0.253 1.00 48.78 107 ILE A C 1
ATOM 870 O O . ILE A 1 107 ? -0.930 0.394 0.963 1.00 48.78 107 ILE A O 1
ATOM 874 N N . ILE A 1 108 ? -0.166 -0.378 -0.984 1.00 51.69 108 ILE A N 1
ATOM 875 C CA . ILE A 1 108 ? -1.493 -0.672 -1.564 1.00 51.69 108 ILE A CA 1
ATOM 876 C C . ILE A 1 108 ? -2.092 -1.957 -0.965 1.00 51.69 108 ILE A C 1
ATOM 878 O O . ILE A 1 108 ? -3.306 -2.032 -0.796 1.00 51.69 108 ILE A O 1
ATOM 882 N N . LEU A 1 109 ? -1.261 -2.934 -0.583 1.00 49.88 109 LEU A N 1
ATOM 883 C CA . LEU A 1 109 ? -1.711 -4.128 0.147 1.00 49.88 109 LEU A CA 1
ATOM 884 C C . LEU A 1 109 ? -2.184 -3.782 1.570 1.00 49.88 109 LEU A C 1
ATOM 886 O O . LEU A 1 109 ? -3.210 -4.292 1.999 1.00 49.88 109 LEU A O 1
ATOM 890 N N . LYS A 1 110 ? -1.541 -2.821 2.253 1.00 48.31 110 LYS A N 1
ATOM 891 C CA . LYS A 1 110 ? -2.044 -2.264 3.525 1.00 48.31 110 LYS A CA 1
ATOM 892 C C . LYS A 1 110 ? -3.361 -1.490 3.383 1.00 48.31 110 LYS A C 1
ATOM 894 O O . LYS A 1 110 ? -4.117 -1.404 4.339 1.00 48.31 110 LYS A O 1
ATOM 899 N N . LYS A 1 111 ? -3.655 -0.929 2.204 1.00 47.44 111 LYS A N 1
ATOM 900 C CA . LYS A 1 111 ? -4.878 -0.143 1.957 1.00 47.44 111 LYS A CA 1
ATOM 901 C C . LYS A 1 111 ? -6.141 -1.011 1.806 1.00 47.44 111 LYS A C 1
ATOM 903 O O . LYS A 1 111 ? -7.229 -0.450 1.716 1.00 47.44 111 LYS A O 1
ATOM 908 N N . LYS A 1 112 ? -6.025 -2.346 1.741 1.00 53.19 112 LYS A N 1
ATOM 909 C CA . LYS A 1 112 ? -7.143 -3.238 1.382 1.00 53.19 112 LYS A CA 1
ATOM 910 C C . LYS A 1 112 ? -7.540 -4.280 2.434 1.00 53.19 112 LYS A C 1
ATOM 912 O O . LYS A 1 112 ? -8.292 -5.184 2.099 1.00 53.19 112 LYS A O 1
ATOM 917 N N . GLU A 1 113 ? -7.120 -4.143 3.681 1.00 67.25 113 GLU A N 1
ATOM 918 C CA . GLU A 1 113 ? -7.698 -4.950 4.760 1.00 67.25 113 GLU A CA 1
ATOM 919 C C . GLU A 1 113 ? -8.154 -4.006 5.854 1.00 67.25 113 GLU A C 1
ATOM 921 O O . GLU A 1 113 ? -7.415 -3.679 6.783 1.00 67.25 113 GLU A O 1
ATOM 926 N N . LYS A 1 114 ? -9.384 -3.509 5.692 1.00 83.25 114 LYS A N 1
ATOM 927 C CA . LYS A 1 114 ? -10.095 -2.983 6.845 1.00 83.25 114 LYS A CA 1
ATOM 928 C C . LYS A 1 114 ? -10.143 -4.115 7.858 1.00 83.25 114 LYS A C 1
ATOM 930 O O . LYS A 1 114 ? -10.558 -5.216 7.523 1.00 83.25 114 LYS A O 1
ATOM 935 N N . LYS A 1 115 ? -9.661 -3.878 9.070 1.00 89.94 115 LYS A N 1
ATOM 936 C CA . LYS A 1 115 ? -9.740 -4.908 10.102 1.00 89.94 115 LYS A CA 1
ATOM 937 C C . LYS A 1 115 ? -11.167 -4.977 10.600 1.00 89.94 115 LYS A C 1
ATOM 939 O O . LYS A 1 115 ? -11.780 -3.944 10.866 1.00 89.94 115 LYS A O 1
ATOM 944 N N . ASN A 1 116 ? -11.684 -6.184 10.754 1.00 94.31 116 ASN A N 1
ATOM 945 C CA . ASN A 1 116 ? -12.956 -6.370 11.417 1.00 94.31 116 ASN A CA 1
ATOM 946 C C . ASN A 1 116 ? -12.865 -5.768 12.825 1.00 94.31 116 ASN A C 1
ATOM 948 O O . ASN A 1 116 ? -12.022 -6.172 13.631 1.00 94.31 116 ASN A O 1
ATOM 952 N N . ILE A 1 117 ? -13.728 -4.793 13.107 1.00 94.88 117 ILE A N 1
ATOM 953 C CA . ILE A 1 117 ? -13.789 -4.124 14.390 1.00 94.88 117 ILE A CA 1
ATOM 954 C C . ILE A 1 117 ? -13.978 -5.189 15.460 1.00 94.88 117 ILE A C 1
ATOM 956 O O . ILE A 1 117 ? -13.193 -5.230 16.368 1.00 94.88 117 ILE A O 1
ATOM 960 N N . ASN A 1 118 ? -14.843 -6.181 15.333 1.00 96.31 118 ASN A N 1
ATOM 961 C CA . ASN A 1 118 ? -15.042 -7.188 16.375 1.00 96.31 118 ASN A CA 1
ATOM 962 C C . ASN A 1 118 ? -13.791 -8.033 16.716 1.00 96.31 118 ASN A C 1
ATOM 964 O O . ASN A 1 118 ? -13.746 -8.590 17.810 1.00 96.31 118 ASN A O 1
ATOM 968 N N . ASN A 1 119 ? -12.756 -8.048 15.862 1.00 94.06 119 ASN A N 1
ATOM 969 C CA . ASN A 1 119 ? -11.540 -8.852 16.041 1.00 94.06 119 ASN A CA 1
ATOM 970 C C . ASN A 1 119 ? -10.225 -8.045 16.145 1.00 94.06 119 ASN A C 1
ATOM 972 O O . ASN A 1 119 ? -9.177 -8.645 16.370 1.00 94.06 119 ASN A O 1
ATOM 976 N N . ILE A 1 120 ? -10.242 -6.715 15.979 1.00 93.81 120 ILE A N 1
ATOM 977 C CA . ILE A 1 120 ? -9.030 -5.873 16.093 1.00 93.81 120 ILE A CA 1
ATOM 978 C C . ILE A 1 120 ? -8.526 -5.833 17.544 1.00 93.81 120 ILE A C 1
ATOM 980 O O . ILE A 1 120 ? -9.332 -5.667 18.471 1.00 93.81 120 ILE A O 1
ATOM 984 N N . THR A 1 121 ? -7.210 -5.961 17.745 1.00 95.50 121 THR A N 1
ATOM 985 C CA . THR A 1 121 ? -6.618 -5.984 19.094 1.00 95.50 121 THR A CA 1
ATOM 986 C C . THR A 1 121 ? -6.570 -4.596 19.735 1.00 95.50 121 THR A C 1
ATOM 988 O O . THR A 1 121 ? -6.790 -3.570 19.085 1.00 95.50 121 THR A O 1
ATOM 991 N N . TYR A 1 122 ? -6.287 -4.549 21.039 1.00 95.50 122 TYR A N 1
ATOM 992 C CA . TYR A 1 122 ? -6.121 -3.287 21.761 1.00 95.50 122 TYR A CA 1
ATOM 993 C C . TYR A 1 122 ? -4.940 -2.471 21.213 1.00 95.50 122 TYR A C 1
ATOM 995 O O . TYR A 1 122 ? -5.070 -1.268 20.990 1.00 95.50 122 TYR A O 1
ATOM 1003 N N . GLU A 1 123 ? -3.818 -3.133 20.943 1.00 94.25 123 GLU A N 1
ATOM 1004 C CA . GLU A 1 123 ? -2.597 -2.538 20.391 1.00 94.25 123 GLU A CA 1
ATOM 1005 C C . GLU A 1 123 ? -2.878 -1.933 19.014 1.00 94.25 123 GLU A C 1
ATOM 1007 O O . GLU A 1 123 ? -2.522 -0.793 18.731 1.00 94.25 123 GLU A O 1
ATOM 1012 N N . GLU A 1 124 ? -3.614 -2.661 18.181 1.00 92.62 124 GLU A N 1
ATOM 1013 C CA . GLU A 1 124 ? -3.997 -2.201 16.851 1.00 92.62 124 GLU A CA 1
ATOM 1014 C C . GLU A 1 124 ? -4.989 -1.031 16.894 1.00 92.62 124 GLU A C 1
ATOM 1016 O O . GLU A 1 124 ? -4.976 -0.192 15.997 1.00 92.62 124 GLU A O 1
ATOM 1021 N N . LEU A 1 125 ? -5.839 -0.940 17.925 1.00 94.81 125 LEU A N 1
ATOM 1022 C CA . LEU A 1 125 ? -6.750 0.193 18.113 1.00 94.81 125 LEU A CA 1
ATOM 1023 C C . LEU A 1 125 ? -6.000 1.473 18.471 1.00 94.81 125 LEU A C 1
ATOM 1025 O O . LEU A 1 125 ? -6.319 2.522 17.915 1.00 94.81 125 LEU A O 1
ATOM 1029 N N . ILE A 1 126 ? -5.021 1.402 19.376 1.00 94.81 126 ILE A N 1
ATOM 1030 C CA . ILE A 1 126 ? -4.276 2.593 19.815 1.00 94.81 126 ILE A CA 1
ATOM 1031 C C . ILE A 1 126 ? -3.309 3.123 18.748 1.00 94.81 126 ILE A C 1
ATOM 1033 O O . ILE A 1 126 ? -2.920 4.289 18.794 1.00 94.81 126 ILE A O 1
ATOM 1037 N N . GLU A 1 127 ? -2.954 2.300 17.758 1.00 91.19 127 GLU A N 1
ATOM 1038 C CA . GLU A 1 127 ? -2.216 2.738 16.568 1.00 91.19 127 GLU A CA 1
ATOM 1039 C C . GLU A 1 127 ? -3.067 3.612 15.627 1.00 91.19 127 GLU A C 1
A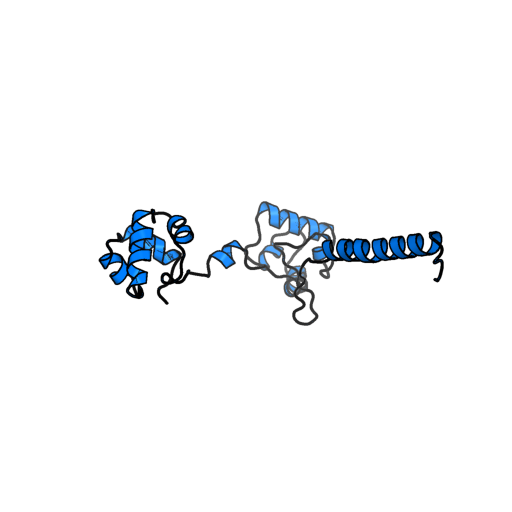TOM 1041 O O . GLU A 1 127 ? -2.519 4.328 14.782 1.00 91.19 127 GLU A O 1
ATOM 1046 N N . ILE A 1 128 ? -4.401 3.591 15.754 1.00 90.94 128 ILE A N 1
ATOM 1047 C CA . ILE A 1 128 ? -5.296 4.385 14.907 1.00 90.94 128 ILE A CA 1
ATOM 1048 C C . ILE A 1 128 ? -5.288 5.844 15.388 1.00 90.94 128 ILE A C 1
ATOM 1050 O O . ILE A 1 128 ? -5.694 6.127 16.519 1.00 90.94 128 ILE A O 1
ATOM 1054 N N . PRO A 1 129 ? -4.912 6.819 14.534 1.00 87.12 129 PRO A N 1
ATOM 1055 C CA . PRO A 1 129 ? -4.881 8.224 14.927 1.00 87.12 129 PRO A CA 1
ATOM 1056 C C . PRO A 1 129 ? -6.228 8.703 15.486 1.00 87.12 129 PRO A C 1
ATOM 1058 O O . PRO A 1 129 ? -7.250 8.643 14.802 1.00 87.12 129 PRO A O 1
ATOM 1061 N N . GLY A 1 130 ? -6.217 9.221 16.718 1.00 91.00 130 GLY A N 1
ATOM 1062 C CA . GLY A 1 130 ? -7.411 9.711 17.421 1.00 91.00 130 GLY A CA 1
ATOM 1063 C C . GLY A 1 130 ? -8.126 8.668 18.288 1.00 91.00 130 GLY A C 1
ATOM 1064 O O . GLY A 1 130 ? -9.067 9.020 19.005 1.00 91.00 130 GLY A O 1
ATOM 1065 N N . ILE A 1 131 ? -7.676 7.412 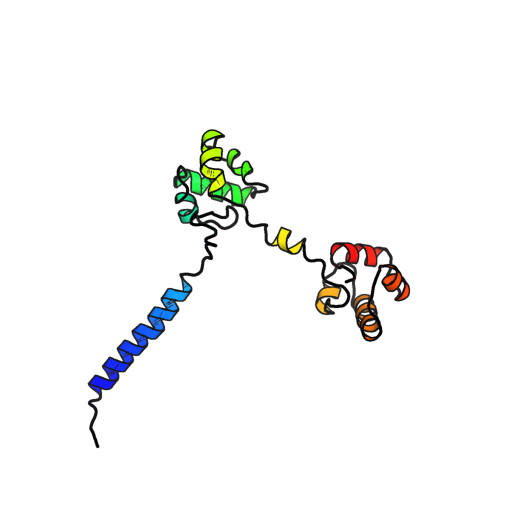18.278 1.00 95.81 131 ILE A N 1
ATOM 1066 C CA . ILE A 1 131 ? -8.173 6.356 19.160 1.00 95.81 131 ILE A CA 1
ATOM 1067 C C . ILE A 1 131 ? -7.159 6.153 20.284 1.00 95.81 131 ILE A C 1
ATOM 1069 O O . ILE A 1 131 ? -6.175 5.442 20.151 1.00 95.81 131 ILE A O 1
ATOM 1073 N N . GLY A 1 132 ? -7.384 6.834 21.406 1.00 95.62 132 GLY A N 1
ATOM 1074 C CA . GLY A 1 132 ? -6.565 6.656 22.605 1.00 95.62 132 GLY A CA 1
ATOM 1075 C C . GLY A 1 132 ? -7.009 5.4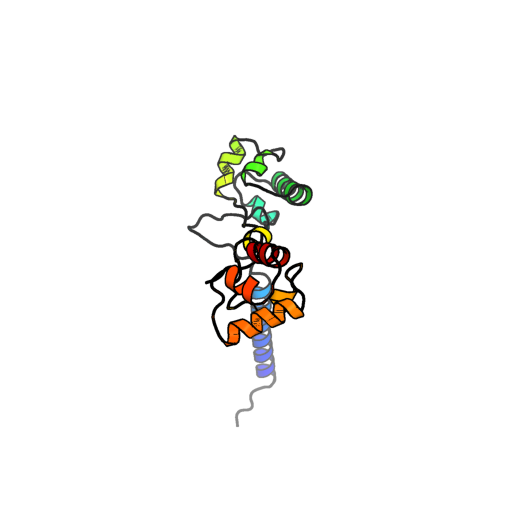60 23.463 1.00 95.62 132 GLY A C 1
ATOM 1076 O O . GLY A 1 132 ? -8.078 4.889 23.215 1.00 95.62 132 GLY A O 1
ATOM 1077 N N . PRO A 1 13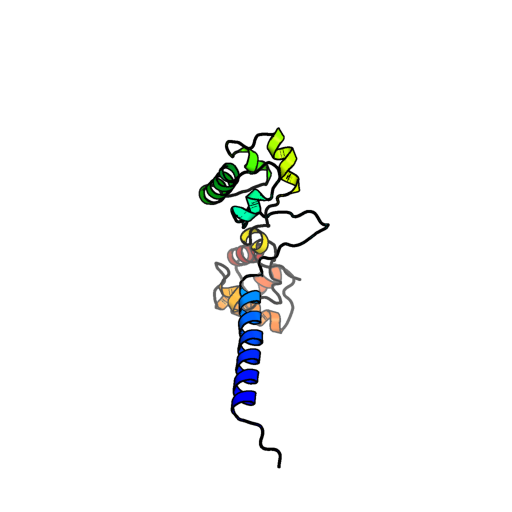3 ? -6.259 5.152 24.540 1.00 97.25 133 PRO A N 1
ATOM 1078 C CA . PRO A 1 133 ? -6.534 4.050 25.469 1.00 97.25 133 PRO A CA 1
ATOM 1079 C C . PRO A 1 133 ? -7.986 3.965 25.950 1.00 97.25 133 PRO A C 1
ATOM 1081 O O . PRO A 1 133 ? -8.577 2.892 25.971 1.00 97.25 133 PRO A O 1
ATOM 1084 N N . VAL A 1 134 ? -8.599 5.109 26.270 1.00 97.12 134 VAL A N 1
ATOM 1085 C CA . VAL A 1 134 ? -9.986 5.174 26.761 1.00 97.12 134 VAL A CA 1
ATOM 1086 C C . VAL A 1 134 ? -10.985 4.716 25.698 1.00 97.12 134 VAL A C 1
ATOM 1088 O O . VAL A 1 134 ? -11.903 3.954 25.984 1.00 97.12 134 VAL A O 1
ATOM 1091 N N . SER A 1 135 ? -10.822 5.174 24.454 1.00 97.88 135 SER A N 1
ATOM 1092 C CA . SER A 1 135 ? -11.729 4.802 23.360 1.00 97.88 135 SER A CA 1
ATOM 1093 C C . SER A 1 135 ? -11.518 3.352 22.939 1.00 97.88 135 SER A C 1
ATOM 1095 O O . SER A 1 135 ? -12.494 2.638 22.731 1.00 97.88 135 SER A O 1
ATOM 1097 N N . ALA A 1 136 ? -10.263 2.896 22.894 1.00 97.81 136 ALA A N 1
ATOM 1098 C CA . ALA A 1 136 ? -9.939 1.492 22.671 1.00 97.81 136 ALA A CA 1
ATOM 1099 C C . ALA A 1 136 ? -10.550 0.590 23.760 1.00 97.81 136 ALA A C 1
ATOM 1101 O O . ALA A 1 136 ? -11.169 -0.422 23.440 1.00 97.81 136 ALA A O 1
ATOM 1102 N N . GLY A 1 137 ? -10.463 0.996 25.032 1.00 97.88 137 GLY A N 1
ATOM 1103 C CA . GLY A 1 137 ? -11.059 0.288 26.167 1.00 97.88 137 GLY A CA 1
ATOM 1104 C C . GLY A 1 137 ? -12.570 0.114 26.027 1.00 97.88 137 GLY A C 1
ATOM 1105 O O . GLY A 1 137 ? -13.048 -1.013 26.081 1.00 97.88 137 GLY A O 1
ATOM 1106 N N . LYS A 1 138 ? -13.303 1.198 25.736 1.00 98.19 138 LYS A N 1
ATOM 1107 C CA . LYS A 1 138 ? -14.762 1.163 25.499 1.00 98.19 138 LYS A CA 1
ATOM 1108 C C . LYS A 1 138 ? -15.153 0.170 24.409 1.00 98.19 138 LYS A C 1
ATOM 1110 O O . LYS A 1 138 ? -16.103 -0.593 24.552 1.00 98.19 138 LYS A O 1
ATOM 1115 N N . ILE A 1 139 ? -14.406 0.185 23.311 1.00 97.56 139 ILE A N 1
ATOM 1116 C CA . ILE A 1 139 ? -14.639 -0.687 22.167 1.00 97.56 139 ILE A CA 1
ATOM 1117 C C . ILE A 1 139 ? -14.412 -2.162 22.545 1.00 97.56 139 ILE A C 1
ATOM 1119 O O . ILE A 1 139 ? -15.251 -3.008 22.242 1.00 97.56 139 ILE A O 1
ATOM 1123 N N . ILE A 1 140 ? -13.291 -2.476 23.203 1.00 97.19 140 ILE A N 1
ATOM 1124 C CA . ILE A 1 140 ? -12.961 -3.842 23.637 1.00 97.19 140 ILE A CA 1
ATOM 1125 C C . ILE A 1 140 ? -13.963 -4.339 24.679 1.00 97.19 140 ILE A C 1
ATOM 1127 O O . ILE A 1 140 ? -14.404 -5.482 24.607 1.00 97.19 140 ILE A O 1
ATOM 1131 N N . GLU A 1 141 ? -14.338 -3.486 25.629 1.00 96.69 141 GLU A N 1
ATOM 1132 C CA . GLU A 1 141 ? -15.316 -3.802 26.663 1.00 96.69 141 GLU A CA 1
ATOM 1133 C C . GLU A 1 141 ? -16.683 -4.126 26.064 1.00 96.69 141 GLU A C 1
ATOM 1135 O O . GLU A 1 141 ? -17.255 -5.163 26.386 1.00 96.69 141 GLU A O 1
ATOM 1140 N N . TYR A 1 142 ? -17.169 -3.312 25.127 1.00 96.50 142 TYR A N 1
ATOM 1141 C CA . TYR A 1 142 ? -18.456 -3.542 24.476 1.00 96.50 142 TYR A CA 1
ATOM 1142 C C . TYR A 1 142 ? -18.509 -4.877 23.714 1.00 96.50 142 TYR A C 1
ATOM 1144 O O . TYR A 1 142 ? -19.486 -5.622 23.828 1.00 96.50 142 TYR A O 1
ATOM 1152 N N . ARG A 1 143 ? -17.423 -5.236 23.011 1.00 95.62 143 ARG A N 1
ATOM 1153 C CA . ARG A 1 143 ? -17.318 -6.502 22.258 1.00 95.62 143 ARG A CA 1
ATOM 1154 C C . ARG A 1 143 ? -17.371 -7.756 23.127 1.00 95.62 143 ARG A C 1
ATOM 1156 O O . ARG A 1 143 ? -17.693 -8.820 22.607 1.00 95.62 143 ARG A O 1
ATOM 1163 N N . LYS A 1 144 ? -17.083 -7.653 24.432 1.00 94.38 144 LYS A N 1
ATOM 1164 C CA . LYS A 1 144 ? -17.225 -8.786 25.368 1.00 94.38 144 LYS A CA 1
ATOM 1165 C C . LYS A 1 144 ? -18.679 -9.232 25.516 1.00 94.38 144 LYS A C 1
ATOM 1167 O O . LYS A 1 144 ? -18.917 -10.387 25.853 1.00 94.38 144 LYS A O 1
ATOM 1172 N N . TYR A 1 145 ? -19.627 -8.327 25.278 1.00 94.31 145 TYR A N 1
ATOM 1173 C CA . TYR A 1 145 ? -21.052 -8.563 25.501 1.00 94.31 145 TYR A CA 1
ATOM 1174 C C . TYR A 1 145 ? -21.846 -8.677 24.195 1.00 94.31 145 TYR A C 1
ATOM 1176 O O . TYR A 1 145 ? -22.796 -9.453 24.123 1.00 94.31 145 TYR A O 1
ATOM 1184 N N . THR A 1 146 ? -21.482 -7.923 23.153 1.00 94.69 146 THR A N 1
ATOM 1185 C CA . THR A 1 146 ? -22.159 -7.973 21.846 1.00 94.69 146 THR A CA 1
ATOM 1186 C C . THR A 1 146 ? -21.241 -7.530 20.710 1.00 94.69 146 THR A C 1
ATOM 1188 O O . THR A 1 146 ? -20.316 -6.748 20.902 1.00 94.69 146 THR A O 1
ATOM 1191 N N . LYS A 1 147 ? -21.539 -7.978 19.487 1.00 96.31 147 LYS A N 1
ATOM 1192 C CA . LYS A 1 147 ? -20.892 -7.459 18.278 1.00 96.31 147 LYS A CA 1
ATOM 1193 C C . LYS A 1 147 ? -21.258 -5.993 18.034 1.00 96.31 147 LYS A C 1
ATOM 1195 O O . LYS A 1 147 ? -22.425 -5.621 18.170 1.00 96.31 147 LYS A O 1
ATOM 1200 N N . ILE A 1 148 ? -20.271 -5.218 17.594 1.00 96.81 148 ILE A N 1
ATOM 1201 C CA . ILE A 1 148 ? -20.435 -3.891 16.995 1.00 96.81 148 ILE A CA 1
ATOM 1202 C C . ILE A 1 148 ? -20.786 -4.109 15.523 1.00 96.81 148 ILE A C 1
ATOM 1204 O O . ILE A 1 148 ? -19.980 -4.648 14.766 1.00 96.81 148 ILE A O 1
ATOM 1208 N N . ARG A 1 149 ? -21.990 -3.708 15.125 1.00 95.69 149 ARG A N 1
ATOM 1209 C CA . ARG A 1 149 ? -22.565 -3.939 13.792 1.00 95.69 149 ARG A CA 1
ATOM 1210 C C . ARG A 1 149 ? -22.511 -2.705 12.903 1.00 95.69 149 ARG A C 1
ATOM 1212 O O . ARG A 1 149 ? -22.599 -2.825 11.685 1.00 95.69 149 ARG A O 1
ATOM 1219 N N . ASN A 1 150 ? -22.440 -1.517 13.495 1.00 96.25 150 ASN A N 1
ATOM 1220 C CA . ASN A 1 150 ? -22.490 -0.262 12.756 1.00 96.25 150 ASN A CA 1
ATOM 1221 C C . ASN A 1 150 ? -21.911 0.912 13.565 1.00 96.25 150 ASN A C 1
ATOM 1223 O O . ASN A 1 150 ? -21.455 0.776 14.700 1.00 96.25 150 ASN A O 1
ATOM 1227 N N . GLU A 1 151 ? -21.929 2.093 12.950 1.00 96.38 151 GLU A N 1
ATOM 1228 C CA . GLU A 1 151 ? -21.457 3.341 13.555 1.00 96.38 151 GLU A CA 1
ATOM 1229 C C . GLU A 1 151 ? -22.309 3.793 14.748 1.00 96.38 151 GLU A C 1
ATOM 1231 O O . GLU A 1 151 ? -21.797 4.490 15.620 1.00 96.38 151 GLU A O 1
ATOM 1236 N N . GLU A 1 152 ? -23.584 3.407 14.808 1.00 96.50 152 GLU A N 1
ATOM 1237 C CA . GLU A 1 152 ? -24.477 3.784 15.904 1.00 96.50 152 GLU A CA 1
ATOM 1238 C C . GLU A 1 152 ? -24.081 3.084 17.203 1.00 96.50 152 GLU A C 1
ATOM 1240 O O . GLU A 1 152 ? -24.018 3.724 18.249 1.00 96.50 152 GLU A O 1
ATOM 1245 N N . ASP A 1 153 ? -23.672 1.816 17.129 1.00 97.06 153 ASP A N 1
ATOM 1246 C CA . ASP A 1 153 ? -23.109 1.098 18.276 1.00 97.06 153 ASP A CA 1
ATOM 1247 C C . ASP A 1 153 ? -21.880 1.831 18.847 1.00 97.06 153 ASP A C 1
ATOM 1249 O O . ASP A 1 153 ? -21.722 1.939 20.063 1.00 97.06 153 ASP A O 1
ATOM 1253 N N . LEU A 1 154 ? -21.039 2.417 17.982 1.00 97.06 154 LEU A N 1
ATOM 1254 C CA . LEU A 1 154 ? -19.879 3.212 18.403 1.00 97.06 154 LEU A CA 1
ATOM 1255 C C . LEU A 1 154 ? -20.276 4.532 19.076 1.00 97.06 154 LEU A C 1
ATOM 1257 O O . LEU A 1 154 ? -19.650 4.940 20.058 1.00 97.06 154 LEU A O 1
ATOM 1261 N N . LYS A 1 155 ? -21.318 5.203 18.579 1.00 97.62 155 LYS A N 1
ATOM 1262 C CA . LYS A 1 155 ? -21.848 6.405 19.237 1.00 97.62 155 LYS A CA 1
ATOM 1263 C C . LYS A 1 155 ? -22.436 6.073 20.603 1.00 97.62 155 LYS A C 1
ATOM 1265 O O . LYS A 1 155 ? -22.161 6.793 21.560 1.00 97.62 155 LYS A O 1
ATOM 1270 N N . ASN A 1 156 ? -23.160 4.959 20.712 1.00 96.94 156 ASN A N 1
ATOM 1271 C CA . ASN A 1 156 ? -23.784 4.506 21.955 1.00 96.94 156 ASN A CA 1
ATOM 1272 C C . ASN A 1 156 ? -22.759 4.196 23.057 1.00 96.94 156 ASN A C 1
ATOM 1274 O O . ASN A 1 156 ? -23.034 4.433 24.229 1.00 96.94 156 ASN A O 1
ATOM 1278 N N . ILE A 1 157 ? -21.546 3.752 22.702 1.00 96.12 157 ILE A N 1
ATOM 1279 C CA . ILE A 1 157 ? -20.436 3.585 23.665 1.00 96.12 157 ILE A CA 1
ATOM 1280 C C . ILE A 1 157 ? -19.646 4.882 23.923 1.00 96.12 157 ILE A C 1
ATOM 1282 O O . ILE A 1 157 ? -18.661 4.903 24.666 1.00 96.12 157 ILE A O 1
ATOM 1286 N N . GLY A 1 158 ? -20.065 5.998 23.325 1.00 96.25 158 GLY A N 1
ATOM 1287 C CA . GLY A 1 158 ? -19.504 7.323 23.561 1.00 96.25 158 GLY A CA 1
ATOM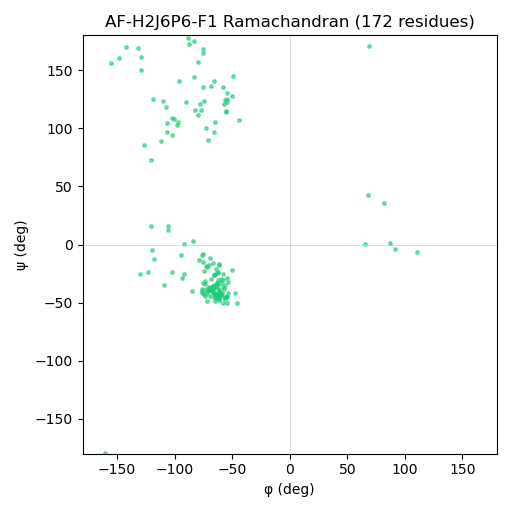 1288 C C . GLY 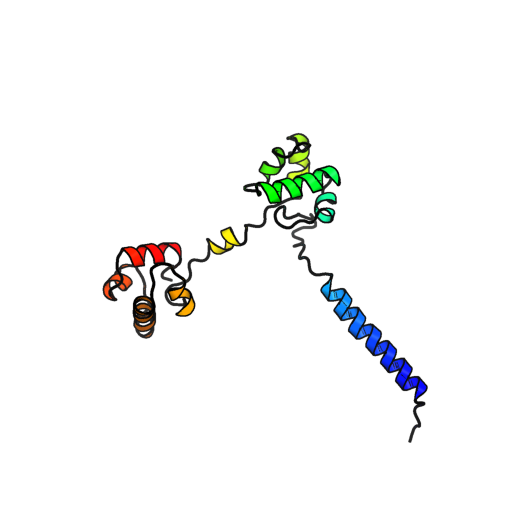A 1 158 ? -18.225 7.612 22.779 1.00 96.25 158 GLY A C 1
ATOM 1289 O O . GLY A 1 158 ? -17.328 8.266 23.323 1.00 96.25 158 GLY A O 1
ATOM 1290 N N . LEU A 1 159 ? -18.108 7.112 21.544 1.00 97.62 159 LEU A N 1
ATOM 1291 C CA . LEU A 1 159 ? -17.143 7.635 20.574 1.00 97.62 159 LEU A CA 1
ATOM 1292 C C . LEU A 1 159 ? -17.701 8.873 19.869 1.00 97.62 159 LEU A C 1
ATOM 1294 O O . LEU A 1 159 ? -18.879 8.954 19.529 1.00 97.62 159 LEU A O 1
ATOM 1298 N N . THR A 1 160 ? -16.816 9.825 19.587 1.00 97.62 160 THR A N 1
ATOM 1299 C CA . THR A 1 160 ? -17.157 11.027 18.816 1.00 97.62 160 THR A CA 1
ATOM 1300 C C . THR A 1 160 ? -17.195 10.743 17.312 1.00 97.62 160 THR A C 1
ATOM 1302 O O . THR A 1 160 ? -16.494 9.864 16.808 1.00 97.62 160 THR A O 1
ATOM 1305 N N . ASN A 1 161 ? -17.921 11.568 16.553 1.00 96.56 161 ASN A N 1
ATOM 1306 C CA . ASN A 1 161 ? -17.951 11.486 15.085 1.00 96.56 161 ASN A CA 1
ATOM 1307 C C . ASN A 1 161 ? -16.552 11.581 14.450 1.00 96.56 161 ASN A C 1
ATOM 1309 O O . ASN A 1 161 ? -16.273 10.915 13.456 1.00 96.56 161 ASN A O 1
ATOM 1313 N N . SER A 1 162 ? -15.649 12.378 15.036 1.00 95.31 162 SER A N 1
ATOM 1314 C CA . SER A 1 162 ? -14.258 12.472 14.577 1.00 95.31 162 SER A CA 1
ATOM 1315 C C . SER A 1 162 ? -13.551 11.119 14.680 1.00 95.31 162 SER A C 1
ATOM 1317 O O . SER A 1 162 ? -12.967 10.653 13.705 1.00 95.31 162 SER A O 1
ATOM 1319 N N . GLN A 1 163 ? -13.681 10.440 15.821 1.00 96.62 163 GLN A N 1
ATOM 1320 C CA . GLN A 1 163 ? -13.089 9.121 16.058 1.00 96.62 163 GLN A CA 1
ATOM 1321 C C . GLN A 1 163 ? -13.687 8.048 15.146 1.00 96.62 163 GLN A C 1
ATOM 1323 O O . GLN A 1 163 ? -12.947 7.273 14.542 1.00 96.62 163 GLN A O 1
ATOM 1328 N N . ILE A 1 164 ? -15.012 8.047 14.976 1.00 96.12 164 ILE A N 1
ATOM 1329 C CA . ILE A 1 164 ? -15.708 7.126 14.068 1.00 96.12 164 ILE A CA 1
ATOM 1330 C C . ILE A 1 164 ? -15.210 7.318 12.631 1.00 96.12 164 ILE A C 1
ATOM 1332 O O . ILE A 1 164 ? -14.886 6.346 11.954 1.00 96.12 164 ILE A O 1
ATOM 1336 N N . ASN A 1 165 ? -15.038 8.560 12.174 1.00 93.56 165 ASN A N 1
ATOM 1337 C CA . ASN A 1 165 ? -14.490 8.835 10.845 1.00 93.56 165 ASN A CA 1
ATOM 1338 C C . ASN A 1 165 ? -13.051 8.326 10.665 1.00 93.56 165 ASN A C 1
ATOM 1340 O O . ASN A 1 165 ? -12.705 7.869 9.574 1.00 93.56 165 ASN A O 1
ATOM 1344 N N . LYS A 1 166 ? -12.214 8.359 11.712 1.00 92.00 166 LYS A N 1
ATOM 1345 C CA . LYS A 1 166 ? -10.869 7.754 11.675 1.00 92.00 166 LYS A CA 1
ATOM 1346 C C . LYS A 1 166 ? -10.945 6.232 11.571 1.00 92.00 166 LYS A C 1
ATOM 1348 O O . LYS A 1 166 ? -10.231 5.649 10.759 1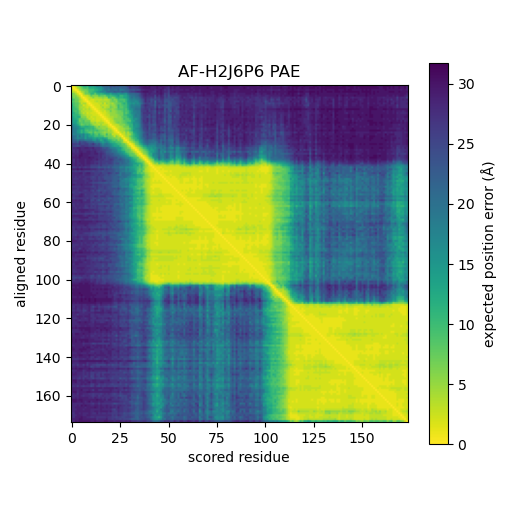.00 92.00 166 LYS A O 1
ATOM 1353 N N . LEU A 1 167 ? -11.863 5.610 12.309 1.00 91.81 167 LEU A N 1
ATOM 1354 C CA . LEU A 1 167 ? -12.120 4.171 12.250 1.00 91.81 167 LEU A CA 1
ATOM 1355 C C . LEU A 1 167 ? -12.629 3.729 10.869 1.00 91.81 167 LEU A C 1
ATOM 1357 O O . LEU A 1 167 ? -12.118 2.756 10.330 1.00 91.81 167 LEU A O 1
ATOM 1361 N N . LYS A 1 168 ? -13.541 4.465 10.222 1.00 88.12 168 LYS A N 1
ATOM 1362 C CA . LYS A 1 168 ? -14.104 4.100 8.899 1.00 88.12 168 LYS A CA 1
ATOM 1363 C C . LYS A 1 168 ? -13.060 3.862 7.804 1.00 88.12 168 LYS A C 1
ATOM 1365 O O . LYS A 1 168 ? -13.318 3.108 6.861 1.00 88.12 168 LYS A O 1
ATOM 1370 N N . GLY A 1 169 ? -11.904 4.519 7.904 1.00 81.56 169 GLY A N 1
ATOM 1371 C CA . GLY A 1 169 ? -10.787 4.349 6.973 1.00 81.56 169 GLY A CA 1
ATOM 1372 C C . GLY A 1 169 ? -9.946 3.091 7.210 1.00 81.56 169 GLY A C 1
ATOM 1373 O O . GLY A 1 169 ? -9.149 2.745 6.343 1.00 81.56 169 GLY A O 1
ATOM 1374 N N . VAL A 1 170 ? -10.115 2.426 8.357 1.00 87.12 170 VAL A N 1
ATOM 1375 C CA . VAL A 1 170 ? -9.206 1.385 8.868 1.00 87.12 170 VAL A CA 1
ATOM 1376 C C . VAL A 1 170 ? -9.940 0.107 9.291 1.00 87.12 170 VAL A C 1
ATOM 1378 O O . VAL A 1 170 ? -9.338 -0.962 9.260 1.00 87.12 170 VAL A O 1
ATOM 1381 N N . VAL A 1 171 ? -11.226 0.185 9.652 1.00 91.62 171 VAL A N 1
ATOM 1382 C CA . VAL A 1 171 ? -12.016 -0.957 10.139 1.00 91.62 171 VAL A CA 1
ATOM 1383 C C . VAL A 1 171 ? -13.356 -1.131 9.417 1.00 91.62 171 VAL A C 1
ATOM 1385 O O . VAL A 1 171 ? -13.865 -0.210 8.770 1.00 91.62 171 VAL A O 1
ATOM 1388 N N . GLU A 1 172 ? -13.914 -2.333 9.537 1.00 92.31 172 GLU A N 1
ATOM 1389 C CA . GLU A 1 172 ? -15.240 -2.755 9.061 1.00 92.31 172 GLU A CA 1
ATOM 1390 C C . GLU A 1 172 ? -16.014 -3.493 10.166 1.00 92.31 172 GLU A C 1
ATOM 1392 O O . GLU A 1 172 ? -15.440 -3.796 11.205 1.00 92.31 172 GLU A O 1
ATOM 1397 N N . PHE A 1 173 ? -17.311 -3.751 9.983 1.00 91.94 173 PHE A N 1
ATOM 1398 C CA . PHE A 1 173 ? -18.214 -4.195 11.060 1.00 91.94 173 PHE A CA 1
ATOM 1399 C C . PHE A 1 173 ? -18.621 -5.687 11.021 1.00 91.94 173 PHE A C 1
ATOM 1401 O O . PHE A 1 173 ? -19.566 -6.055 11.715 1.00 91.94 173 PHE A O 1
ATOM 1408 N N . GLU A 1 174 ? -17.963 -6.532 10.213 1.00 78.56 174 GLU A N 1
ATOM 1409 C CA . GLU A 1 174 ? -18.365 -7.946 10.002 1.00 78.56 174 GLU A CA 1
ATOM 1410 C C . GLU A 1 174 ? -18.491 -8.805 11.293 1.00 78.56 174 GLU A C 1
ATOM 1412 O O . GLU A 1 174 ? -17.807 -8.539 12.311 1.00 78.56 174 GLU A O 1
#

Nearest PDB structures (foldseek):
  8dss-assembly1_B  TM=9.257E-01  e=5.923E-05  Geobacillus stearothermophilus ATCC 7953
  2duy-assembly1_A  TM=8.894E-01  e=7.407E-04  Thermus thermophilus HB8
  2oce-assembly1_A  TM=9.325E-01  e=8.695E-02  Pseudomonas aeruginosa PAO1
  3bzk-assembly1_A  TM=5.719E-01  e=6.952E-03  Pseudomonas aeruginosa